Protein AF-A0A317EG39-F1 (afdb_monomer_lite)

Sequence (193 aa):
MRNHILALLATVLLAGCAAADVPATDDPAVKLQQARQLFSVEGRPAQAERLIQEAMATYRESGDAQGLALAHREYAYFLSTPGTDAIIANPGGAQAPASPERLKRALGEMREASTLFAQLNIFDRLSNTAMGEARIEHDLDDTAAACASLTRSLAASDKQTALHPDRKPNLPPGMNSFADLIGHFRKEYGCPP

Foldseek 3Di:
DVVVVVVVVVVVVPVPPPPVPQDDDPALVVLQVSLCCCVVPVLNNVSSLVSLVSSLVVCVVVVVLLSNLVSLLSQLVSLQFFCNVVCVVPNPGDGDGRDLVSLVSSLVSLVSSLVSCVVVLVLVSNLVSLCSNLVSCLVNVNLVSSLVSLVRSVVSVVSVCVVPVPDADDDDPPAPHVVSVSVVVCVVSVHDD

Secondary structure (DSSP, 8-state):
-HHHHHHHHHHHHGGGTTSTTS---S-HHHHHHHHHHHHHTS--HHHHHHHHHHHHHHHHHHT-HHHHHHHHHHHHHHHHSTTHHHHHHSTT---PPPPHHHHHHHHHHHHHHHHHHHHTT-HHHHHHHHHHHHHHHHHTT-HHHHHHHHHHHHHHHHHHHHH-TT------TT-SSHHHHHHHHHHHTT---

Organism: NCBI:txid2211142

Radius of gyration: 20.57 Å; chains: 1; bounding box: 40×48×72 Å

pLDDT: mean 88.86, std 14.26, range [49.12, 98.81]

Structure (mmCIF, N/CA/C/O backbone):
data_AF-A0A317EG39-F1
#
_entry.id   AF-A0A317EG39-F1
#
loop_
_atom_site.group_PDB
_atom_site.id
_atom_site.type_symbol
_atom_site.label_atom_id
_atom_site.label_alt_id
_atom_site.label_comp_id
_atom_site.label_asym_id
_atom_site.label_entity_id
_atom_site.label_seq_id
_atom_site.pdbx_PDB_ins_code
_atom_site.Cartn_x
_atom_site.Cartn_y
_atom_site.Cartn_z
_atom_site.occupancy
_atom_site.B_iso_or_equiv
_atom_site.auth_seq_id
_atom_site.auth_comp_id
_atom_site.auth_asym_id
_atom_site.auth_atom_id
_atom_site.pdbx_PDB_model_num
ATOM 1 N N . MET A 1 1 ? -15.375 -31.040 -48.004 1.00 53.41 1 MET A N 1
ATOM 2 C CA . MET A 1 1 ? -15.851 -29.759 -47.421 1.00 53.41 1 MET A CA 1
ATOM 3 C C . MET A 1 1 ? -16.434 -29.909 -46.012 1.00 53.41 1 MET A C 1
ATOM 5 O O . MET A 1 1 ? -16.021 -29.155 -45.147 1.00 53.41 1 MET A O 1
ATOM 9 N N . ARG A 1 2 ? -17.298 -30.901 -45.727 1.00 54.09 2 ARG A N 1
ATOM 10 C CA . ARG A 1 2 ? -17.890 -31.117 -44.383 1.00 54.09 2 ARG A CA 1
ATOM 11 C C . ARG A 1 2 ? -16.872 -31.470 -43.273 1.00 54.09 2 ARG A C 1
ATOM 13 O O . ARG A 1 2 ? -17.049 -31.040 -42.143 1.00 54.09 2 ARG A O 1
ATOM 20 N N . ASN A 1 3 ? -15.764 -32.144 -43.610 1.00 49.12 3 ASN A N 1
ATOM 21 C CA . ASN A 1 3 ? -14.686 -32.467 -42.655 1.00 49.12 3 ASN A CA 1
ATOM 22 C C . ASN A 1 3 ? -13.760 -31.289 -42.303 1.00 49.12 3 ASN A C 1
ATOM 24 O O . ASN A 1 3 ? -13.153 -31.304 -41.239 1.00 49.12 3 ASN A O 1
ATOM 28 N N . HIS A 1 4 ? -13.650 -30.265 -43.157 1.00 51.88 4 HIS A N 1
ATOM 29 C CA . HIS A 1 4 ? -12.788 -29.109 -42.869 1.00 51.88 4 HIS A CA 1
ATOM 30 C C . HIS A 1 4 ? -13.465 -28.106 -41.926 1.00 51.88 4 HIS A C 1
ATOM 32 O O . HIS A 1 4 ? -12.778 -27.413 -41.187 1.00 51.88 4 HIS A O 1
ATOM 38 N N . ILE A 1 5 ? -14.804 -28.082 -41.892 1.00 57.16 5 ILE A N 1
ATOM 39 C CA . ILE A 1 5 ? -15.582 -27.234 -40.976 1.00 57.16 5 ILE A CA 1
ATOM 40 C C . ILE A 1 5 ? -15.494 -27.762 -39.533 1.00 57.16 5 ILE A C 1
ATOM 42 O O . ILE A 1 5 ? -15.340 -26.967 -38.612 1.00 57.16 5 ILE A O 1
ATOM 46 N N . LEU A 1 6 ? -15.497 -29.088 -39.323 1.00 53.59 6 LEU A N 1
ATOM 47 C CA . LEU A 1 6 ? -15.303 -29.673 -37.984 1.00 53.59 6 LEU A CA 1
ATOM 48 C C . LEU A 1 6 ? -13.888 -29.437 -37.431 1.00 53.59 6 LEU A C 1
ATOM 50 O O . LEU A 1 6 ? -13.733 -29.189 -36.239 1.00 53.59 6 LEU A O 1
ATOM 54 N N . ALA A 1 7 ? -12.865 -29.481 -38.289 1.00 56.97 7 ALA A N 1
ATOM 55 C CA . ALA A 1 7 ? -11.484 -29.229 -37.880 1.00 56.97 7 ALA A CA 1
ATOM 56 C C . ALA A 1 7 ? -11.240 -27.755 -37.502 1.00 56.97 7 ALA A C 1
ATOM 58 O O . ALA A 1 7 ? -10.458 -27.482 -36.596 1.00 56.97 7 ALA A O 1
ATOM 59 N N . LEU A 1 8 ? -11.945 -26.817 -38.149 1.00 56.66 8 LEU A N 1
ATOM 60 C CA . LEU A 1 8 ? -11.863 -25.385 -37.841 1.00 56.66 8 LEU A CA 1
ATOM 61 C C . LEU A 1 8 ? -12.609 -25.013 -36.545 1.00 56.66 8 LEU A C 1
ATOM 63 O O . LEU A 1 8 ? -12.224 -24.071 -35.862 1.00 56.66 8 LEU A O 1
ATOM 67 N N . LEU A 1 9 ? -13.668 -25.750 -36.190 1.00 55.19 9 LEU A N 1
ATOM 68 C CA . LEU A 1 9 ? -14.431 -25.515 -34.958 1.00 55.19 9 LEU A CA 1
ATOM 69 C C . LEU A 1 9 ? -13.680 -26.011 -33.708 1.00 55.19 9 LEU A C 1
ATOM 71 O O . LEU A 1 9 ? -13.781 -25.410 -32.641 1.00 55.19 9 LEU A O 1
ATOM 75 N N . ALA A 1 10 ? -12.891 -27.082 -33.848 1.00 56.19 10 ALA A N 1
ATOM 76 C CA . ALA A 1 10 ? -12.092 -27.647 -32.762 1.00 56.19 10 ALA A CA 1
ATOM 77 C C . ALA A 1 10 ? -10.897 -26.757 -32.373 1.00 56.19 10 ALA A C 1
ATOM 79 O O . ALA A 1 10 ? -10.548 -26.686 -31.198 1.00 56.19 10 ALA A O 1
ATOM 80 N N . THR A 1 11 ? -10.296 -26.033 -33.322 1.00 56.69 11 THR A N 1
ATOM 81 C CA . THR A 1 11 ? -9.164 -25.130 -33.045 1.00 56.69 11 THR A CA 1
ATOM 82 C C . THR A 1 11 ? -9.580 -23.825 -32.363 1.00 56.69 11 THR A C 1
ATOM 84 O O . THR A 1 11 ? -8.796 -23.280 -31.591 1.00 56.69 11 THR A O 1
ATOM 87 N N . VAL A 1 12 ? -10.817 -23.353 -32.561 1.00 58.19 12 VAL A N 1
ATOM 88 C CA . VAL A 1 12 ? -11.348 -22.153 -31.878 1.00 58.19 12 VAL A CA 1
ATOM 89 C C . VAL A 1 12 ? -11.626 -22.411 -30.387 1.00 58.19 12 VAL A C 1
ATOM 91 O O . VAL A 1 12 ? -11.485 -21.502 -29.574 1.00 58.19 12 VAL A O 1
ATOM 94 N N . LEU A 1 13 ? -11.938 -23.652 -29.996 1.00 55.59 13 LEU A N 1
ATOM 95 C CA . LEU A 1 13 ? -12.193 -24.027 -28.595 1.00 55.59 13 LEU A CA 1
ATOM 96 C C . LEU A 1 13 ? -10.918 -24.146 -27.737 1.00 55.59 13 LEU A C 1
ATOM 98 O O . LEU A 1 13 ? -10.996 -24.065 -26.515 1.00 55.59 13 LEU A O 1
ATOM 102 N N . LEU A 1 14 ? -9.743 -24.305 -28.353 1.00 53.88 14 LEU A N 1
ATOM 103 C CA . LEU A 1 14 ? -8.464 -24.503 -27.651 1.00 53.88 14 LEU A CA 1
ATOM 104 C C . LEU A 1 14 ? -7.715 -23.195 -27.332 1.00 53.88 14 LEU A C 1
ATOM 106 O O . LEU A 1 14 ? -6.717 -23.223 -26.617 1.00 53.88 14 LEU A O 1
ATOM 110 N N . ALA A 1 15 ? -8.194 -22.042 -27.813 1.00 51.19 15 ALA A N 1
ATOM 111 C CA . ALA A 1 15 ? -7.567 -20.738 -27.566 1.00 51.19 15 ALA A CA 1
ATOM 112 C C . ALA A 1 15 ? -7.979 -20.079 -26.225 1.00 51.19 15 ALA A C 1
ATOM 114 O O . ALA A 1 15 ? -7.542 -18.970 -25.927 1.00 51.19 15 ALA A O 1
ATOM 115 N N . GLY A 1 16 ? -8.807 -20.741 -25.404 1.00 50.47 16 GLY A N 1
ATOM 116 C CA . GLY A 1 16 ? -9.358 -20.186 -24.155 1.00 50.47 16 GLY A CA 1
ATOM 117 C C . GLY A 1 16 ? -8.611 -20.526 -22.853 1.00 50.47 16 GLY A C 1
ATOM 118 O O . GLY A 1 16 ? -9.015 -20.067 -21.786 1.00 50.47 16 GLY A O 1
ATOM 119 N N . CYS A 1 17 ? -7.534 -21.317 -22.887 1.00 56.44 17 CYS A N 1
ATOM 120 C CA . CYS A 1 17 ? -6.996 -21.969 -21.680 1.00 56.44 17 CYS A CA 1
ATOM 121 C C . CYS A 1 17 ? -6.184 -21.086 -20.713 1.00 56.44 17 CYS A C 1
ATOM 123 O O . CYS A 1 17 ? -5.675 -21.597 -19.724 1.00 56.44 17 CYS A O 1
ATOM 125 N N . ALA A 1 18 ? -6.062 -19.773 -20.921 1.00 56.66 18 ALA A N 1
ATOM 126 C CA . ALA A 1 18 ? -5.362 -18.922 -19.948 1.00 56.66 18 ALA A CA 1
ATOM 127 C C . ALA A 1 18 ? -6.224 -18.578 -18.712 1.00 56.66 18 ALA A C 1
ATOM 129 O O . ALA A 1 18 ? -5.694 -18.158 -17.682 1.00 56.66 18 ALA A O 1
ATOM 130 N N . ALA A 1 19 ? -7.551 -18.733 -18.789 1.00 54.66 19 ALA A N 1
ATOM 131 C CA . ALA A 1 19 ? -8.475 -18.433 -17.689 1.00 54.66 19 ALA A CA 1
ATOM 132 C C . ALA A 1 19 ? -8.987 -19.678 -16.938 1.00 54.66 19 ALA A C 1
ATOM 134 O O . ALA A 1 19 ? -9.700 -19.523 -15.953 1.00 54.66 19 ALA A O 1
ATOM 135 N N . ALA A 1 20 ? -8.624 -20.886 -17.381 1.00 60.03 20 ALA A N 1
ATOM 136 C CA . ALA A 1 20 ? -9.294 -22.131 -16.996 1.00 60.03 20 ALA A CA 1
ATOM 137 C C . ALA A 1 20 ? -9.101 -22.573 -15.528 1.00 60.03 20 ALA A C 1
ATOM 139 O O . ALA A 1 20 ? -9.873 -23.400 -15.060 1.00 60.03 20 ALA A O 1
ATOM 140 N N . ASP A 1 21 ? -8.154 -21.986 -14.788 1.00 71.06 21 ASP A N 1
ATOM 141 C CA . ASP A 1 21 ? -7.758 -22.485 -13.458 1.00 71.06 21 ASP A CA 1
ATOM 142 C C . ASP A 1 21 ? -7.988 -21.510 -12.291 1.00 71.06 21 ASP A C 1
ATOM 144 O O . ASP A 1 21 ? -7.502 -21.747 -11.189 1.00 71.06 21 ASP A O 1
ATOM 148 N N . VAL A 1 22 ? -8.706 -20.397 -12.489 1.00 82.19 22 VAL A N 1
ATOM 149 C CA . VAL A 1 22 ? -9.096 -19.532 -11.357 1.00 82.19 22 VAL A CA 1
ATOM 150 C C . VAL A 1 22 ? -10.510 -19.910 -10.917 1.00 82.19 22 VAL A C 1
ATOM 152 O O . VAL A 1 22 ? -11.435 -19.720 -11.708 1.00 82.19 22 VAL A O 1
ATOM 155 N N . PRO A 1 23 ? -10.717 -20.428 -9.690 1.00 86.69 23 PRO A N 1
ATOM 156 C CA . PRO A 1 23 ? -12.052 -20.776 -9.215 1.00 86.69 23 PRO A CA 1
ATOM 157 C C . PRO A 1 23 ? -12.988 -19.566 -9.276 1.00 86.69 23 PRO A C 1
ATOM 159 O O . PRO A 1 23 ? -12.694 -18.525 -8.688 1.00 86.69 23 PRO A O 1
ATOM 162 N N . ALA A 1 24 ? -14.111 -19.697 -9.983 1.00 88.69 24 ALA A N 1
ATOM 163 C CA . ALA A 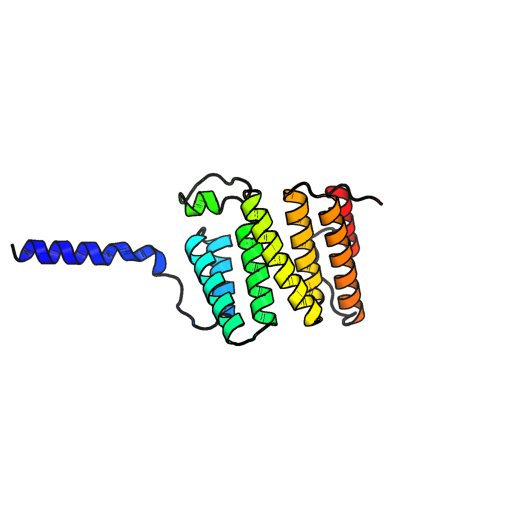1 24 ? -15.096 -18.627 -10.082 1.00 88.69 24 ALA A CA 1
ATOM 164 C C . ALA A 1 24 ? -15.701 -18.315 -8.703 1.00 88.69 24 ALA A C 1
ATOM 166 O O . ALA A 1 24 ? -15.982 -19.220 -7.916 1.00 88.69 24 ALA A O 1
ATOM 167 N N . THR A 1 25 ? -15.899 -17.031 -8.418 1.00 93.44 25 THR A N 1
ATOM 168 C CA . THR A 1 25 ? -16.496 -16.557 -7.169 1.00 93.44 25 THR A CA 1
ATOM 169 C C . THR A 1 25 ? -17.144 -15.193 -7.375 1.00 93.44 25 THR A C 1
ATOM 171 O O . THR A 1 25 ? -16.604 -14.336 -8.081 1.00 93.44 25 THR A O 1
ATOM 174 N N . ASP A 1 26 ? -18.275 -14.971 -6.714 1.00 93.38 26 ASP A N 1
ATOM 175 C CA . ASP A 1 26 ? -18.907 -13.655 -6.650 1.00 93.38 26 ASP A CA 1
ATOM 176 C C . ASP A 1 26 ? -18.388 -12.829 -5.469 1.00 93.38 26 ASP A C 1
ATOM 178 O O . ASP A 1 26 ? -18.432 -11.602 -5.529 1.00 93.38 26 ASP A O 1
ATOM 182 N N . ASP A 1 27 ? -17.809 -13.475 -4.449 1.00 97.44 27 ASP A N 1
ATOM 183 C CA . ASP A 1 27 ? -17.281 -12.807 -3.258 1.00 97.44 27 ASP A CA 1
ATOM 184 C C . ASP A 1 27 ? -16.063 -11.927 -3.614 1.00 97.44 27 ASP A C 1
ATOM 186 O O . ASP A 1 27 ? -15.002 -12.454 -3.984 1.00 97.44 27 ASP A O 1
ATOM 190 N N . PRO A 1 28 ? -16.171 -10.588 -3.489 1.00 98.06 28 PRO A N 1
ATOM 191 C CA . PRO A 1 28 ? -15.086 -9.677 -3.833 1.00 98.06 28 PRO A CA 1
ATOM 192 C C . PRO A 1 28 ? -13.854 -9.840 -2.929 1.00 98.06 28 PRO A C 1
ATOM 194 O O . PRO A 1 28 ? -12.736 -9.598 -3.387 1.00 98.06 28 PRO A O 1
ATOM 197 N N . ALA A 1 29 ? -14.002 -10.315 -1.689 1.00 98.00 29 ALA A N 1
ATOM 198 C CA . ALA A 1 29 ? -12.861 -10.579 -0.814 1.00 98.00 29 ALA A CA 1
ATOM 199 C C . ALA A 1 29 ? -12.038 -11.767 -1.330 1.00 98.00 29 ALA A C 1
ATOM 201 O O . ALA A 1 29 ? -10.804 -11.715 -1.350 1.00 98.00 29 ALA A O 1
ATOM 202 N N . VAL A 1 30 ? -12.718 -12.814 -1.806 1.00 97.75 30 VAL A N 1
ATOM 203 C CA . VAL A 1 30 ? -12.064 -13.976 -2.423 1.00 97.75 30 VAL A CA 1
ATOM 204 C C . VAL A 1 30 ? -11.390 -13.572 -3.735 1.00 97.75 30 VAL A C 1
ATOM 206 O O . VAL A 1 30 ? -10.257 -13.992 -3.972 1.00 97.75 30 VAL A O 1
ATOM 209 N N . LYS A 1 31 ? -12.005 -12.693 -4.544 1.00 98.00 31 LYS A N 1
ATOM 210 C CA . LYS A 1 31 ? -11.361 -12.134 -5.750 1.00 98.00 31 LYS A CA 1
ATOM 211 C C . LYS A 1 31 ? -10.044 -11.424 -5.421 1.00 98.00 31 LYS A C 1
ATOM 213 O O . LYS A 1 31 ? -9.044 -11.676 -6.089 1.00 98.00 31 LYS A O 1
ATOM 218 N N . LEU A 1 32 ? -10.002 -10.597 -4.370 1.00 97.81 32 LEU A N 1
ATOM 219 C CA . LEU A 1 32 ? -8.757 -9.943 -3.936 1.00 97.81 32 LEU A CA 1
ATOM 220 C C . LEU A 1 32 ? -7.693 -10.953 -3.480 1.00 97.81 32 LEU A C 1
ATOM 222 O O . LEU A 1 32 ? -6.517 -10.804 -3.813 1.00 97.81 32 LEU A O 1
ATOM 226 N N . GLN A 1 33 ? -8.083 -12.001 -2.749 1.00 95.75 33 GLN A N 1
ATOM 227 C CA . GLN A 1 33 ? -7.154 -13.063 -2.347 1.00 95.75 33 GLN A CA 1
ATOM 228 C C . GLN A 1 33 ? -6.581 -13.805 -3.563 1.00 95.75 33 GLN A C 1
ATOM 230 O O . GLN A 1 33 ? -5.370 -14.021 -3.641 1.00 95.75 33 GLN A O 1
ATOM 235 N N . GLN A 1 34 ? -7.440 -14.178 -4.513 1.00 95.75 34 GLN A N 1
ATOM 236 C CA . GLN A 1 34 ? -7.036 -14.835 -5.754 1.00 95.75 34 GLN A CA 1
ATOM 237 C C . GLN A 1 34 ? -6.125 -13.936 -6.587 1.00 95.75 34 GLN A C 1
ATOM 239 O O . GLN A 1 34 ? -5.104 -14.404 -7.083 1.00 95.75 34 GLN A O 1
ATOM 244 N N . ALA A 1 35 ? -6.436 -12.643 -6.695 1.00 95.38 35 ALA A N 1
ATOM 245 C CA . ALA A 1 35 ? -5.594 -11.683 -7.396 1.00 95.38 35 ALA A CA 1
ATOM 246 C C . ALA A 1 35 ? -4.179 -11.623 -6.812 1.00 95.38 35 ALA A C 1
ATOM 248 O O . ALA A 1 35 ? -3.203 -11.666 -7.562 1.00 95.38 35 ALA A O 1
ATOM 249 N N . ARG A 1 36 ? -4.054 -11.600 -5.479 1.00 93.12 36 ARG A N 1
ATOM 250 C CA . ARG A 1 36 ? -2.746 -11.628 -4.817 1.00 93.12 36 ARG A CA 1
ATOM 251 C C . ARG A 1 36 ? -1.971 -12.900 -5.142 1.00 93.12 36 ARG A C 1
ATOM 253 O O . ARG A 1 36 ? -0.793 -12.822 -5.466 1.00 93.12 36 ARG A O 1
ATOM 260 N N . GLN A 1 37 ? -2.622 -14.061 -5.094 1.00 92.06 37 GLN A N 1
ATOM 261 C CA . GLN A 1 37 ? -1.994 -15.338 -5.443 1.00 92.06 37 GLN A CA 1
ATOM 262 C C . GLN A 1 37 ? -1.521 -15.352 -6.906 1.00 92.06 37 GLN A C 1
ATOM 264 O O . GLN A 1 37 ? -0.363 -15.667 -7.191 1.00 92.06 37 GLN A O 1
ATOM 269 N N . LEU A 1 38 ? -2.396 -14.941 -7.825 1.00 91.12 38 LEU A N 1
ATOM 270 C CA . LEU A 1 38 ? -2.103 -14.856 -9.253 1.00 91.12 38 LEU A CA 1
ATOM 271 C C . LEU A 1 38 ? -0.897 -13.962 -9.520 1.00 91.12 38 LEU A C 1
ATOM 273 O O . LEU A 1 38 ? -0.006 -14.320 -10.286 1.00 91.12 38 LEU A O 1
ATOM 277 N N . PHE A 1 39 ? -0.856 -12.802 -8.874 1.00 88.81 39 PHE A N 1
ATOM 278 C CA . PHE A 1 39 ? 0.200 -11.835 -9.099 1.00 88.81 39 PHE A CA 1
ATOM 279 C C . PHE A 1 39 ? 1.516 -12.208 -8.408 1.00 88.81 39 PHE A C 1
ATOM 281 O O . PHE A 1 39 ? 2.561 -12.230 -9.054 1.00 88.81 39 PHE A O 1
ATOM 288 N N . SER A 1 40 ? 1.476 -12.505 -7.109 1.00 83.69 40 SER A N 1
ATOM 289 C CA . SER A 1 40 ? 2.675 -12.680 -6.284 1.00 83.69 40 SER A CA 1
ATOM 290 C C . SER A 1 40 ? 3.306 -14.067 -6.387 1.00 83.69 40 SER A C 1
ATOM 292 O O . SER A 1 40 ? 4.468 -14.215 -6.015 1.00 83.69 40 SER A O 1
ATOM 294 N N . VAL A 1 41 ? 2.566 -15.077 -6.855 1.00 86.00 41 VAL A N 1
ATOM 295 C CA . VAL A 1 41 ? 3.042 -16.470 -6.896 1.00 86.00 41 VAL A CA 1
ATOM 296 C C . VAL A 1 41 ? 3.013 -17.041 -8.308 1.00 86.00 41 VAL A C 1
ATOM 298 O O . VAL A 1 41 ? 3.983 -17.659 -8.734 1.00 86.00 41 VAL A O 1
ATOM 301 N N . GLU A 1 42 ? 1.925 -16.833 -9.049 1.00 86.31 42 GLU A N 1
ATOM 302 C CA . GLU A 1 42 ? 1.734 -17.490 -10.352 1.00 86.31 42 GLU A CA 1
ATOM 303 C C . GLU A 1 42 ? 2.245 -16.669 -11.544 1.00 86.31 42 GLU A C 1
ATOM 305 O O . GLU A 1 42 ? 2.257 -17.169 -12.667 1.00 86.31 42 GLU A O 1
ATOM 310 N N . GLY A 1 43 ? 2.659 -15.413 -11.336 1.00 85.00 43 GLY A N 1
ATOM 311 C CA . GLY A 1 43 ? 3.132 -14.545 -12.419 1.00 85.00 43 GLY A CA 1
ATOM 312 C C . GLY A 1 43 ? 2.039 -14.210 -13.439 1.00 85.00 43 GLY A C 1
ATOM 313 O O . GLY A 1 43 ? 2.312 -14.075 -14.631 1.00 85.00 43 GLY A O 1
ATOM 314 N N . ARG A 1 44 ? 0.793 -14.083 -12.971 1.00 87.56 44 ARG A N 1
ATOM 315 C CA . ARG A 1 44 ? -0.440 -13.906 -13.755 1.00 87.56 44 ARG A CA 1
ATOM 316 C C . ARG A 1 44 ? -1.078 -12.518 -13.546 1.00 87.56 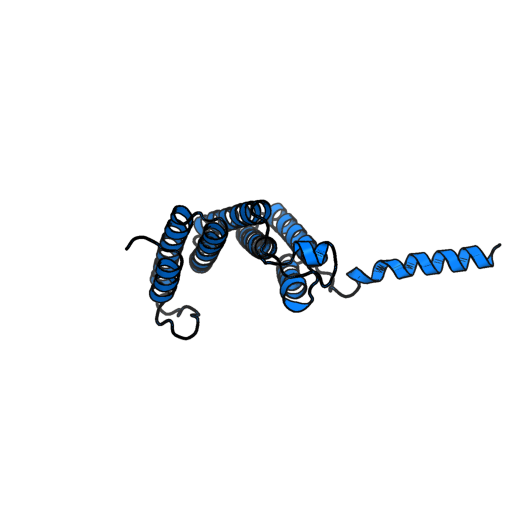44 ARG A C 1
ATOM 318 O O . ARG A 1 44 ? -2.235 -12.410 -13.127 1.00 87.56 44 ARG A O 1
ATOM 325 N N . PRO A 1 45 ? -0.349 -11.420 -13.832 1.00 89.25 45 PRO A N 1
ATOM 326 C CA . PRO A 1 45 ? -0.770 -10.065 -13.479 1.00 89.25 45 PRO A CA 1
ATOM 327 C C . PRO A 1 45 ? -2.042 -9.600 -14.187 1.00 89.25 45 PRO A C 1
ATOM 329 O O . PRO A 1 45 ? -2.840 -8.895 -13.582 1.00 89.25 45 PRO A O 1
ATOM 332 N N . ALA A 1 46 ? -2.266 -10.010 -15.439 1.00 88.62 46 ALA A N 1
ATOM 333 C CA . ALA A 1 46 ? -3.452 -9.597 -16.187 1.00 88.62 46 ALA A CA 1
ATOM 334 C C . ALA A 1 46 ? -4.749 -10.150 -15.568 1.00 88.62 46 ALA A C 1
ATOM 336 O O . ALA A 1 46 ? -5.743 -9.432 -15.465 1.00 88.62 46 ALA A O 1
ATOM 337 N N . GLN A 1 47 ? -4.749 -11.413 -15.113 1.00 90.50 47 GLN A N 1
ATOM 338 C CA . GLN A 1 47 ? -5.906 -11.958 -14.396 1.00 90.50 47 GLN A CA 1
ATOM 339 C C . GLN A 1 47 ? -6.063 -11.315 -13.013 1.00 90.50 47 GLN A C 1
ATOM 341 O O . GLN A 1 47 ? -7.191 -11.049 -12.602 1.00 90.50 47 GLN A O 1
ATOM 346 N N . ALA A 1 48 ? -4.955 -11.040 -12.320 1.00 93.62 48 ALA A N 1
ATOM 347 C CA . ALA A 1 48 ? -4.982 -10.380 -11.020 1.00 93.62 48 ALA A CA 1
ATOM 348 C C . ALA A 1 48 ? -5.599 -8.975 -11.089 1.00 93.62 48 ALA A C 1
ATOM 350 O O . ALA A 1 48 ? -6.508 -8.676 -10.319 1.00 93.62 48 ALA A O 1
ATOM 351 N N . GLU A 1 49 ? -5.164 -8.139 -12.036 1.00 94.88 49 GLU A N 1
ATOM 352 C CA . GLU A 1 49 ? -5.705 -6.786 -12.215 1.00 94.88 49 GLU A CA 1
ATOM 353 C C . GLU A 1 49 ? -7.211 -6.808 -12.461 1.00 94.88 49 GLU A C 1
ATOM 355 O O . GLU A 1 49 ? -7.953 -6.063 -11.822 1.00 94.88 49 GLU A O 1
ATOM 360 N N . ARG A 1 50 ? -7.671 -7.710 -13.335 1.00 95.31 50 ARG A N 1
ATOM 361 C CA . ARG A 1 50 ? -9.097 -7.863 -13.623 1.00 95.31 50 ARG A CA 1
ATOM 362 C C . ARG A 1 50 ? -9.896 -8.192 -12.357 1.00 95.31 50 ARG A C 1
ATOM 364 O O . ARG A 1 50 ? -10.895 -7.534 -12.091 1.00 95.31 50 ARG A O 1
ATOM 371 N N . LEU A 1 51 ? -9.446 -9.161 -11.557 1.00 97.56 51 LEU A N 1
ATOM 372 C CA . LEU A 1 51 ? -10.129 -9.538 -10.311 1.00 97.56 51 LEU A CA 1
ATOM 373 C C . LEU A 1 51 ? -10.143 -8.402 -9.281 1.00 97.56 51 LEU A C 1
ATOM 375 O O . LEU A 1 51 ? -11.142 -8.229 -8.582 1.00 97.56 51 LEU A O 1
ATOM 379 N N . ILE A 1 52 ? -9.068 -7.610 -9.200 1.00 98.19 52 ILE A N 1
ATOM 380 C CA . ILE A 1 52 ? -9.022 -6.421 -8.339 1.00 98.19 52 ILE A CA 1
ATOM 381 C C . ILE A 1 52 ? -10.078 -5.409 -8.791 1.00 98.19 52 ILE A C 1
ATOM 383 O O . ILE A 1 52 ? -10.866 -4.945 -7.969 1.00 98.19 52 ILE A O 1
ATOM 387 N N . GLN A 1 53 ? -10.149 -5.108 -10.089 1.00 98.12 53 GLN A N 1
ATOM 388 C CA . GLN A 1 53 ? -11.121 -4.158 -10.636 1.00 98.12 53 GLN A CA 1
ATOM 389 C C . GLN A 1 53 ? -12.573 -4.631 -10.453 1.00 98.12 53 GLN A C 1
ATOM 391 O O . GLN A 1 53 ? -13.431 -3.835 -10.067 1.00 98.12 53 GLN A O 1
ATOM 396 N N . GLU A 1 54 ? -12.849 -5.922 -10.655 1.00 98.00 54 GLU A N 1
ATOM 397 C CA . GLU A 1 54 ? -14.162 -6.527 -10.387 1.00 98.00 54 GLU A CA 1
ATOM 398 C C . GLU A 1 54 ? -14.548 -6.422 -8.902 1.00 98.00 54 GLU A C 1
ATOM 400 O O . GLU A 1 54 ? -15.686 -6.071 -8.574 1.00 98.00 54 GLU A O 1
ATOM 405 N N . ALA A 1 55 ? -13.606 -6.678 -7.988 1.00 98.62 55 ALA A N 1
ATOM 406 C CA . ALA A 1 55 ? -13.834 -6.521 -6.553 1.00 98.62 55 ALA A CA 1
ATOM 407 C C . ALA A 1 55 ? -14.110 -5.056 -6.179 1.00 98.62 55 ALA A C 1
ATOM 409 O O . ALA A 1 55 ? -15.060 -4.781 -5.448 1.00 98.62 55 ALA A O 1
ATOM 410 N N . MET A 1 56 ? -13.338 -4.105 -6.721 1.00 98.69 56 MET A N 1
ATOM 411 C CA . MET A 1 56 ? -13.563 -2.666 -6.518 1.00 98.69 56 MET A CA 1
ATOM 412 C C . MET A 1 56 ? -14.950 -2.229 -6.997 1.00 98.69 56 MET A C 1
ATOM 414 O O . MET A 1 56 ? -15.616 -1.460 -6.306 1.00 98.69 56 MET A O 1
ATOM 418 N N . ALA A 1 57 ? -15.387 -2.696 -8.172 1.00 98.50 57 ALA A N 1
ATOM 419 C CA . ALA A 1 57 ? -16.722 -2.407 -8.690 1.00 98.50 57 ALA A CA 1
ATOM 420 C C . ALA A 1 57 ? -17.805 -2.945 -7.745 1.00 98.50 57 ALA A C 1
ATOM 422 O O . ALA A 1 57 ? -18.673 -2.185 -7.326 1.00 98.50 57 ALA A O 1
ATOM 423 N N . THR A 1 58 ? -17.670 -4.202 -7.315 1.00 98.56 58 THR A N 1
ATOM 424 C CA . THR A 1 58 ? -18.615 -4.850 -6.393 1.00 98.56 58 THR A CA 1
ATOM 425 C C . THR A 1 58 ? -18.719 -4.095 -5.063 1.00 98.56 58 THR A C 1
ATOM 427 O O . THR A 1 58 ? -19.819 -3.768 -4.628 1.00 98.56 58 THR A O 1
ATOM 430 N N . TYR A 1 59 ? -17.587 -3.754 -4.433 1.00 98.69 59 TYR A N 1
ATOM 431 C CA . TYR A 1 59 ? -17.585 -3.008 -3.168 1.00 98.69 59 TYR A CA 1
ATOM 432 C C . TYR A 1 59 ? -18.148 -1.592 -3.305 1.00 98.69 59 TYR A C 1
ATOM 434 O O . TYR A 1 59 ? -18.804 -1.091 -2.390 1.00 98.69 59 TYR A O 1
ATOM 442 N N . ARG A 1 60 ? -17.917 -0.938 -4.451 1.00 98.50 60 ARG A N 1
ATOM 443 C CA . ARG A 1 60 ? -18.495 0.377 -4.742 1.00 98.50 60 ARG A CA 1
ATOM 444 C C . ARG A 1 60 ? -20.012 0.297 -4.892 1.00 98.50 60 ARG A C 1
ATOM 446 O O . ARG A 1 60 ? -20.711 1.126 -4.319 1.00 98.50 60 ARG A O 1
ATOM 453 N N . GLU A 1 61 ? -20.512 -0.687 -5.632 1.00 98.31 61 GLU A N 1
ATOM 454 C CA . GLU A 1 61 ? -21.948 -0.908 -5.839 1.00 98.31 61 GLU A CA 1
ATOM 455 C C . GLU A 1 61 ? -22.668 -1.279 -4.540 1.00 98.31 61 GLU A C 1
ATOM 457 O O . GLU A 1 61 ? -23.777 -0.807 -4.293 1.00 98.31 61 GLU A O 1
ATOM 462 N N . SER A 1 62 ? -22.027 -2.070 -3.676 1.00 98.19 62 SER A N 1
ATOM 463 C CA . SER A 1 62 ? -22.596 -2.464 -2.385 1.00 98.19 62 SER A CA 1
ATOM 464 C C . SER A 1 62 ? -22.477 -1.391 -1.297 1.00 98.19 62 SER A C 1
ATOM 466 O O . SER A 1 62 ? -23.040 -1.562 -0.217 1.00 98.19 62 SER A O 1
ATOM 468 N N . GLY A 1 63 ? -21.719 -0.315 -1.537 1.00 98.12 63 GLY A N 1
ATOM 469 C CA . GLY A 1 63 ? -21.418 0.708 -0.531 1.00 98.12 63 GLY A CA 1
ATOM 470 C C . GLY A 1 63 ? -20.510 0.223 0.608 1.00 98.12 63 GLY A C 1
ATOM 471 O O . GLY A 1 63 ? -20.486 0.838 1.674 1.00 98.12 63 GLY A O 1
ATOM 472 N N . ASP A 1 64 ? -19.763 -0.867 0.412 1.00 98.50 64 ASP A N 1
ATOM 473 C CA . ASP A 1 64 ? -18.818 -1.374 1.412 1.00 98.50 64 ASP A CA 1
ATOM 474 C C . ASP A 1 64 ? -17.512 -0.571 1.355 1.00 98.50 64 ASP A C 1
ATOM 476 O O . ASP A 1 64 ? -16.567 -0.895 0.633 1.00 98.50 64 ASP A O 1
ATOM 480 N N . ALA A 1 65 ? -17.462 0.500 2.146 1.00 98.56 65 ALA A N 1
ATOM 481 C CA . ALA A 1 65 ? -16.308 1.388 2.228 1.00 98.56 65 ALA A CA 1
ATOM 482 C C . ALA A 1 65 ? -15.032 0.676 2.711 1.00 98.56 65 ALA A C 1
ATOM 484 O O . ALA A 1 65 ? -13.935 1.006 2.260 1.00 98.56 65 ALA A O 1
ATOM 485 N N . GLN A 1 66 ? -15.151 -0.307 3.611 1.00 98.50 66 GLN A N 1
ATOM 486 C CA . GLN A 1 66 ? -13.987 -1.026 4.128 1.00 98.50 66 GLN A CA 1
ATOM 487 C C . GLN A 1 66 ? -13.415 -1.972 3.068 1.00 98.50 66 GLN A C 1
ATOM 489 O O . GLN A 1 66 ? -12.196 -2.026 2.878 1.00 98.50 66 GLN A O 1
ATOM 494 N N . GLY A 1 67 ? -14.285 -2.712 2.380 1.00 98.56 67 GLY A N 1
ATOM 495 C CA . GLY A 1 67 ? -13.917 -3.558 1.251 1.00 98.56 67 GLY A CA 1
ATOM 496 C C . GLY A 1 67 ? -13.307 -2.747 0.110 1.00 98.56 67 GLY A C 1
ATOM 497 O O . GLY A 1 67 ? -12.249 -3.104 -0.414 1.00 98.56 67 GLY A O 1
ATOM 498 N N . LEU A 1 68 ? -13.894 -1.592 -0.204 1.00 98.81 68 LEU A N 1
ATOM 499 C CA . LEU A 1 68 ? -13.377 -0.694 -1.232 1.00 98.81 68 LEU A CA 1
ATOM 500 C C . LEU A 1 68 ? -11.982 -0.159 -0.871 1.00 98.81 68 LEU A C 1
ATOM 502 O O . LEU A 1 68 ? -11.084 -0.198 -1.710 1.00 98.81 68 LEU A O 1
ATOM 506 N N . ALA A 1 69 ? -11.756 0.247 0.384 1.00 98.69 69 ALA A N 1
ATOM 507 C CA . ALA A 1 69 ? -10.437 0.672 0.865 1.00 98.69 69 ALA A CA 1
ATOM 508 C C . ALA A 1 69 ? -9.379 -0.429 0.708 1.00 98.69 69 ALA A C 1
ATOM 510 O O . ALA A 1 69 ? -8.233 -0.175 0.331 1.00 98.69 69 ALA A O 1
ATOM 511 N N . LEU A 1 70 ? -9.766 -1.677 0.974 1.00 98.25 70 LEU A N 1
ATOM 512 C CA . LEU A 1 70 ? -8.888 -2.824 0.785 1.00 98.25 70 LEU A CA 1
ATOM 513 C C . LEU A 1 70 ? -8.536 -3.066 -0.672 1.00 98.25 70 LEU A C 1
ATOM 515 O O . LEU A 1 70 ? -7.376 -3.344 -0.971 1.00 98.25 70 LEU A O 1
ATOM 519 N N . ALA A 1 71 ? -9.522 -2.952 -1.554 1.00 98.62 71 ALA A N 1
ATOM 520 C CA . ALA A 1 71 ? -9.334 -3.147 -2.978 1.00 98.62 71 ALA A CA 1
ATOM 521 C C . ALA A 1 71 ? -8.436 -2.053 -3.583 1.00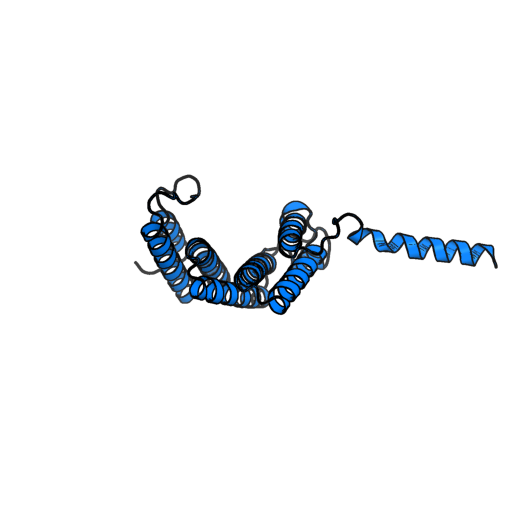 98.62 71 ALA A C 1
ATOM 523 O O . ALA A 1 71 ? -7.501 -2.380 -4.310 1.00 98.62 71 ALA A O 1
ATOM 524 N N . HIS A 1 72 ? -8.631 -0.788 -3.194 1.00 98.81 72 HIS A N 1
ATOM 525 C CA . HIS A 1 72 ? -7.736 0.324 -3.539 1.00 98.81 72 HIS A CA 1
ATOM 526 C C . HIS A 1 72 ? -6.290 0.050 -3.103 1.00 98.81 72 HIS A C 1
ATOM 528 O O . HIS A 1 72 ? -5.359 0.136 -3.904 1.00 98.81 72 HIS A O 1
ATOM 534 N N . ARG A 1 73 ? -6.087 -0.364 -1.846 1.00 98.12 73 ARG A N 1
ATOM 535 C CA . ARG A 1 73 ? -4.748 -0.692 -1.338 1.00 98.12 73 ARG A CA 1
ATOM 536 C C . ARG A 1 73 ? -4.103 -1.840 -2.119 1.00 98.12 73 ARG A C 1
ATOM 538 O O . ARG A 1 73 ? -2.917 -1.781 -2.434 1.00 98.12 73 ARG A O 1
ATOM 545 N N . GLU A 1 74 ? -4.867 -2.885 -2.431 1.00 96.88 74 GLU A N 1
ATOM 546 C CA . GLU A 1 74 ? -4.367 -4.014 -3.220 1.00 96.88 74 GLU A CA 1
ATOM 547 C C . GLU A 1 74 ? -3.988 -3.586 -4.638 1.00 96.88 74 GLU A C 1
ATOM 549 O O . GLU A 1 74 ? -2.937 -3.984 -5.146 1.00 96.88 74 GLU A O 1
ATOM 554 N N . TYR A 1 75 ? -4.796 -2.720 -5.254 1.00 98.06 75 TYR A N 1
ATOM 555 C CA . TYR A 1 75 ? -4.495 -2.211 -6.582 1.00 98.06 75 TYR A CA 1
ATOM 556 C C . TYR A 1 75 ? -3.237 -1.342 -6.586 1.00 98.06 75 TYR A C 1
ATOM 558 O O . TYR A 1 75 ? -2.393 -1.477 -7.472 1.00 98.06 75 TYR A O 1
ATOM 566 N N . ALA A 1 76 ? -3.049 -0.521 -5.553 1.00 97.75 76 ALA A N 1
ATOM 567 C CA . ALA A 1 76 ? -1.825 0.244 -5.360 1.00 97.75 76 ALA A CA 1
ATOM 568 C C . ALA A 1 76 ? -0.585 -0.665 -5.279 1.00 97.75 76 ALA A C 1
ATOM 570 O O . ALA A 1 76 ? 0.418 -0.416 -5.954 1.00 97.75 76 ALA A O 1
ATOM 571 N N . TYR A 1 77 ? -0.648 -1.760 -4.512 1.00 94.62 77 TYR A N 1
ATOM 572 C CA . T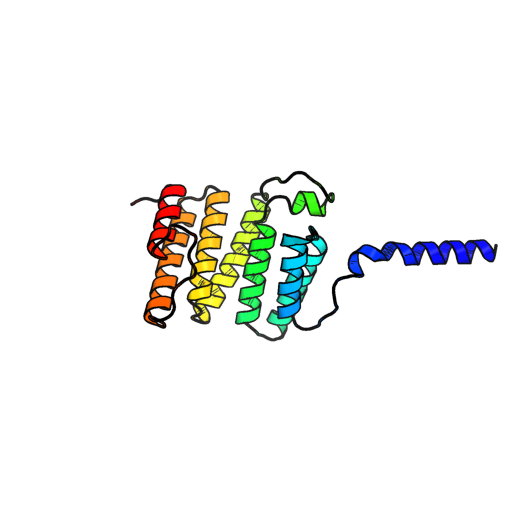YR A 1 77 ? 0.449 -2.730 -4.453 1.00 94.62 77 TYR A CA 1
ATOM 573 C C . TYR A 1 77 ? 0.730 -3.360 -5.815 1.00 94.62 77 TYR A C 1
ATOM 575 O O . TYR A 1 77 ? 1.885 -3.362 -6.250 1.00 94.62 77 TYR A O 1
ATOM 583 N N . PHE A 1 78 ? -0.311 -3.816 -6.514 1.00 94.69 78 PHE A N 1
ATOM 584 C CA . PHE A 1 78 ? -0.191 -4.351 -7.867 1.00 94.69 78 PHE A CA 1
ATOM 585 C C . PHE A 1 78 ? 0.521 -3.363 -8.803 1.00 94.69 78 PHE A C 1
ATOM 587 O O . PHE A 1 78 ? 1.511 -3.726 -9.439 1.00 94.69 78 PHE A O 1
ATOM 594 N N . LEU A 1 79 ? 0.068 -2.105 -8.835 1.00 94.44 79 LEU A N 1
ATOM 595 C CA . LEU A 1 79 ? 0.611 -1.035 -9.679 1.00 94.44 79 LEU A CA 1
ATOM 596 C C . LEU A 1 79 ? 2.058 -0.660 -9.325 1.00 94.44 79 LEU A C 1
ATOM 598 O O . LEU A 1 79 ? 2.844 -0.329 -10.206 1.00 94.44 79 LEU A O 1
ATOM 602 N N . SER A 1 80 ? 2.429 -0.719 -8.050 1.00 92.88 80 SER A N 1
ATOM 603 C CA . SER A 1 80 ? 3.775 -0.340 -7.600 1.00 92.88 80 SER A CA 1
ATOM 604 C C . SER A 1 80 ? 4.820 -1.450 -7.724 1.00 92.88 80 SER A C 1
ATOM 606 O O . SER A 1 80 ? 6.000 -1.203 -7.490 1.00 92.88 80 SER A O 1
ATOM 608 N N . THR A 1 81 ? 4.411 -2.678 -8.049 1.00 88.75 81 THR A N 1
ATOM 609 C CA . THR A 1 81 ? 5.343 -3.806 -8.072 1.00 88.75 81 THR A CA 1
ATOM 610 C C . THR A 1 81 ? 6.170 -3.805 -9.369 1.00 88.75 81 THR A C 1
ATOM 612 O O . THR A 1 81 ? 5.595 -3.686 -10.459 1.00 88.75 81 THR A O 1
ATOM 615 N N . PRO A 1 82 ? 7.509 -3.946 -9.284 1.00 82.94 82 PRO A N 1
ATOM 616 C CA . PRO A 1 82 ? 8.384 -4.051 -10.449 1.00 82.94 82 PRO A CA 1
ATOM 617 C C . PRO A 1 82 ? 8.029 -5.220 -11.374 1.00 82.94 82 PRO A C 1
ATOM 619 O O . PRO A 1 82 ? 7.565 -6.273 -10.942 1.00 82.94 82 PRO A O 1
ATOM 622 N N . GLY A 1 83 ? 8.289 -5.053 -12.667 1.00 74.62 83 GLY A N 1
ATOM 623 C CA . GLY A 1 83 ? 8.189 -6.109 -13.669 1.00 74.62 83 GLY A CA 1
ATOM 624 C C . GLY A 1 83 ? 6.772 -6.424 -14.137 1.00 74.62 83 GLY A C 1
ATOM 625 O O . GLY A 1 83 ? 6.631 -7.134 -15.126 1.00 74.62 83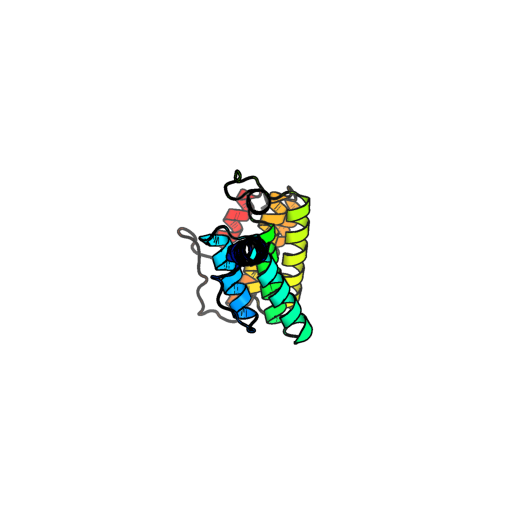 GLY A O 1
ATOM 626 N N . THR A 1 84 ? 5.720 -5.883 -13.513 1.00 76.44 84 THR A N 1
ATOM 627 C CA . THR A 1 84 ? 4.343 -6.189 -13.926 1.00 76.44 84 THR A CA 1
ATOM 628 C C . THR A 1 84 ? 4.075 -5.829 -15.387 1.00 76.44 84 THR A C 1
ATOM 630 O O . THR A 1 84 ? 3.503 -6.647 -16.097 1.00 76.44 84 THR A O 1
ATOM 633 N N . ASP A 1 85 ? 4.527 -4.665 -15.864 1.00 70.25 85 ASP A N 1
ATOM 634 C CA . ASP A 1 85 ? 4.317 -4.245 -17.260 1.00 70.25 85 ASP A CA 1
ATOM 635 C C . ASP A 1 85 ? 5.045 -5.174 -18.238 1.00 70.25 85 ASP A C 1
ATOM 637 O O . ASP A 1 85 ? 4.492 -5.580 -19.260 1.00 70.25 85 ASP A O 1
ATOM 641 N N . ALA A 1 86 ? 6.272 -5.571 -17.886 1.00 66.31 86 ALA A N 1
ATOM 642 C CA . ALA A 1 86 ? 7.064 -6.503 -18.674 1.00 66.31 86 ALA A CA 1
ATOM 643 C C . ALA A 1 86 ? 6.409 -7.889 -18.725 1.00 66.31 86 ALA A C 1
ATOM 645 O O . ALA A 1 86 ? 6.361 -8.476 -19.798 1.00 66.31 86 ALA A O 1
ATOM 646 N N . ILE A 1 87 ? 5.858 -8.378 -17.609 1.00 68.56 87 ILE A N 1
ATOM 647 C CA . ILE A 1 87 ? 5.167 -9.674 -17.526 1.00 68.56 87 ILE A CA 1
ATOM 648 C C . ILE A 1 87 ? 3.825 -9.638 -18.270 1.00 68.56 87 ILE A C 1
ATOM 650 O O . ILE A 1 87 ? 3.486 -10.610 -18.942 1.00 68.56 87 ILE A O 1
ATOM 654 N N . ILE A 1 88 ? 3.070 -8.534 -18.182 1.00 69.12 88 ILE A N 1
ATOM 655 C CA . ILE A 1 88 ? 1.825 -8.348 -18.945 1.00 69.12 88 ILE A CA 1
ATOM 656 C C . ILE A 1 88 ? 2.122 -8.360 -20.446 1.00 69.12 88 ILE A C 1
ATOM 658 O O . ILE A 1 88 ? 1.419 -9.030 -21.199 1.00 69.12 88 ILE A O 1
ATOM 662 N N . ALA A 1 89 ? 3.152 -7.630 -20.880 1.00 71.56 89 ALA A N 1
ATOM 663 C CA . ALA A 1 89 ? 3.518 -7.553 -22.288 1.00 71.56 89 ALA A CA 1
ATOM 664 C C . ALA A 1 89 ? 4.124 -8.867 -22.804 1.00 71.56 89 ALA A C 1
ATOM 666 O O . ALA A 1 89 ? 3.799 -9.291 -23.909 1.00 71.56 89 ALA A O 1
ATOM 667 N N . ASN A 1 90 ? 4.998 -9.502 -22.018 1.00 68.50 90 ASN A N 1
ATOM 668 C CA . ASN A 1 90 ? 5.702 -10.738 -22.352 1.00 68.50 90 ASN A CA 1
ATOM 669 C C . ASN A 1 90 ? 5.965 -11.579 -21.083 1.00 68.50 90 ASN A C 1
ATOM 671 O O . ASN A 1 90 ? 6.841 -11.233 -20.283 1.00 68.50 90 ASN A O 1
ATOM 675 N N . PRO A 1 91 ? 5.284 -12.726 -20.903 1.00 64.25 91 PRO A N 1
ATOM 676 C CA . PRO A 1 91 ? 5.568 -13.640 -19.797 1.00 64.25 91 PRO A CA 1
ATOM 677 C C . PRO A 1 91 ? 7.053 -14.051 -19.775 1.00 64.25 91 PRO A C 1
ATOM 679 O O . PRO A 1 91 ? 7.552 -14.634 -20.735 1.00 64.25 91 PRO A O 1
ATOM 682 N N . GLY A 1 92 ? 7.770 -13.717 -18.692 1.00 58.81 92 GLY A N 1
ATOM 683 C CA . GLY A 1 92 ? 9.225 -13.921 -18.555 1.00 58.81 92 GLY A CA 1
ATOM 684 C C . GLY A 1 92 ? 10.097 -12.678 -18.798 1.00 58.81 92 GLY A C 1
ATOM 685 O O . GLY A 1 92 ? 11.323 -12.786 -18.784 1.00 58.81 92 GLY A O 1
ATOM 686 N N . GLY A 1 93 ? 9.494 -11.504 -19.015 1.00 62.62 93 GLY A N 1
ATOM 687 C CA . GLY A 1 93 ? 10.210 -10.236 -19.160 1.00 62.62 93 GLY A CA 1
ATOM 688 C C . GLY A 1 93 ? 11.070 -9.861 -17.944 1.00 62.62 93 GLY A C 1
ATOM 689 O O . GLY A 1 93 ? 10.798 -10.260 -16.811 1.00 62.62 93 GLY A O 1
ATOM 690 N N . ALA A 1 94 ? 12.121 -9.072 -18.186 1.00 62.12 94 ALA A N 1
ATOM 691 C CA . ALA A 1 94 ? 13.010 -8.589 -17.134 1.00 62.12 94 ALA A CA 1
ATOM 692 C C . ALA A 1 94 ? 12.247 -7.754 -16.090 1.00 62.12 94 ALA A C 1
ATOM 694 O O . ALA A 1 94 ? 11.367 -6.958 -16.424 1.00 62.12 94 ALA A O 1
ATOM 695 N N . GLN A 1 95 ? 12.619 -7.913 -14.819 1.00 68.56 95 GLN A N 1
ATOM 696 C CA . GLN A 1 95 ? 12.074 -7.118 -13.722 1.00 68.56 95 GLN A CA 1
ATOM 697 C C . GLN A 1 95 ? 12.644 -5.697 -13.810 1.00 68.56 95 GLN A C 1
ATOM 699 O O . GLN A 1 95 ? 13.776 -5.446 -13.406 1.00 68.56 95 GLN A O 1
ATOM 704 N N . ALA A 1 96 ? 11.868 -4.779 -14.382 1.00 73.00 96 ALA A N 1
ATOM 705 C CA . ALA A 1 96 ? 12.150 -3.348 -14.361 1.00 73.00 96 ALA A CA 1
ATOM 706 C C . ALA A 1 96 ? 11.310 -2.664 -13.268 1.00 73.00 96 ALA A C 1
ATOM 708 O O . ALA A 1 96 ? 10.192 -3.119 -13.010 1.00 73.00 96 ALA A O 1
ATOM 709 N N . PRO A 1 97 ? 11.790 -1.579 -12.638 1.00 80.25 97 PRO A N 1
ATOM 710 C CA . PRO A 1 97 ? 10.959 -0.755 -11.763 1.00 80.25 97 PRO A CA 1
ATOM 711 C C . PRO A 1 97 ? 9.653 -0.332 -12.451 1.00 80.25 97 PRO A C 1
ATOM 713 O O . PRO A 1 97 ? 9.600 -0.208 -13.677 1.00 80.25 97 PRO A O 1
ATOM 716 N N . ALA A 1 98 ? 8.593 -0.111 -11.670 1.00 86.69 98 ALA A N 1
ATOM 717 C CA . ALA A 1 98 ? 7.356 0.453 -12.207 1.00 86.69 98 ALA A CA 1
ATOM 718 C C . ALA A 1 98 ? 7.620 1.861 -12.771 1.00 86.69 98 ALA A C 1
ATOM 720 O O . ALA A 1 98 ? 8.413 2.615 -12.206 1.00 86.69 98 ALA A O 1
ATOM 721 N N . SER A 1 99 ? 6.957 2.228 -13.875 1.00 90.56 99 SER A N 1
ATOM 722 C CA . SER A 1 99 ? 7.128 3.572 -14.441 1.00 90.56 99 SER A CA 1
ATOM 723 C C . SER A 1 99 ? 6.629 4.653 -13.467 1.00 90.56 99 SER A C 1
ATOM 725 O O . SER A 1 99 ? 5.702 4.393 -12.688 1.00 90.56 99 SER A O 1
ATOM 727 N N . PRO A 1 100 ? 7.156 5.890 -13.530 1.00 93.69 100 PRO A N 1
ATOM 728 C CA . PRO A 1 100 ? 6.665 6.994 -12.707 1.00 93.69 100 PRO A CA 1
ATOM 729 C C . PRO A 1 100 ? 5.154 7.240 -12.838 1.00 93.69 100 PRO A C 1
ATOM 731 O O . PRO A 1 100 ? 4.484 7.561 -11.860 1.00 93.69 100 PRO A O 1
ATOM 734 N N . GLU A 1 101 ? 4.574 7.067 -14.025 1.00 93.88 101 GLU A N 1
ATOM 735 C CA . GLU A 1 101 ? 3.129 7.197 -14.257 1.00 93.88 101 GLU A CA 1
ATOM 736 C C . GLU A 1 101 ? 2.349 6.118 -13.504 1.00 93.88 101 GLU A C 1
ATOM 738 O O . GLU A 1 101 ? 1.311 6.395 -12.898 1.00 93.88 101 GLU A O 1
ATOM 743 N N . ARG A 1 102 ? 2.862 4.886 -13.509 1.00 93.38 102 ARG A N 1
ATOM 744 C CA . ARG A 1 102 ? 2.259 3.757 -12.804 1.00 93.38 102 ARG A CA 1
ATOM 745 C C . ARG A 1 102 ? 2.378 3.916 -11.288 1.00 93.38 102 ARG A C 1
ATOM 747 O O . ARG A 1 102 ? 1.400 3.673 -10.584 1.00 93.38 102 ARG A O 1
ATOM 754 N N . LEU A 1 103 ? 3.512 4.418 -10.800 1.00 96.31 103 LEU A N 1
ATOM 755 C CA . LEU A 1 103 ? 3.706 4.785 -9.395 1.00 96.31 103 LEU A CA 1
ATOM 756 C C . LEU A 1 103 ? 2.767 5.921 -8.965 1.00 96.31 103 LEU A C 1
ATOM 758 O O . LEU A 1 103 ? 2.138 5.823 -7.916 1.00 96.31 103 LEU A O 1
ATOM 762 N N . LYS A 1 104 ? 2.571 6.956 -9.790 1.00 97.88 104 LYS A N 1
ATOM 763 C CA . LYS A 1 104 ? 1.591 8.025 -9.511 1.00 97.88 104 LYS A CA 1
ATOM 764 C C . LYS A 1 104 ? 0.164 7.489 -9.409 1.00 97.88 104 LYS A C 1
ATOM 766 O O . LYS A 1 104 ? -0.581 7.908 -8.525 1.00 97.88 104 LYS A O 1
ATOM 771 N N . ARG A 1 105 ? -0.215 6.543 -10.276 1.00 97.94 105 ARG A N 1
ATOM 772 C CA . ARG A 1 105 ? -1.507 5.844 -10.171 1.00 97.94 105 ARG A CA 1
ATOM 773 C C . ARG A 1 105 ? -1.595 5.036 -8.879 1.00 97.94 105 ARG A C 1
ATOM 775 O O . ARG A 1 105 ? -2.573 5.179 -8.158 1.00 97.94 105 ARG A O 1
ATOM 782 N N . ALA A 1 106 ? -0.561 4.257 -8.558 1.00 98.12 106 ALA A N 1
ATOM 783 C CA . ALA A 1 106 ? -0.491 3.499 -7.311 1.00 98.12 106 ALA A CA 1
ATOM 784 C C . ALA A 1 106 ? -0.656 4.406 -6.082 1.00 98.12 106 ALA A C 1
ATOM 786 O O . ALA A 1 106 ? -1.402 4.076 -5.166 1.00 98.12 106 ALA A O 1
ATOM 787 N N . LEU A 1 107 ? -0.008 5.573 -6.081 1.00 98.69 107 LEU A N 1
ATOM 788 C CA . LEU A 1 107 ? -0.119 6.554 -5.006 1.00 98.69 107 LEU A CA 1
ATOM 789 C C . LEU A 1 107 ? -1.541 7.113 -4.873 1.00 98.69 107 LEU A C 1
ATOM 791 O O . LEU A 1 107 ? -2.020 7.286 -3.756 1.00 98.69 107 LEU A O 1
ATOM 795 N N . GLY A 1 108 ? -2.227 7.365 -5.992 1.00 98.69 108 GLY A N 1
ATOM 796 C CA . GLY A 1 108 ? -3.640 7.752 -5.995 1.00 98.69 108 GLY A CA 1
ATOM 797 C C . GLY A 1 108 ? -4.522 6.703 -5.317 1.00 98.69 108 GLY A C 1
ATOM 798 O O . GLY A 1 108 ? -5.240 7.021 -4.374 1.00 98.69 108 GLY A O 1
ATOM 799 N N . GLU A 1 109 ? -4.390 5.441 -5.727 1.00 98.81 109 GLU A N 1
ATOM 800 C CA . GLU A 1 109 ? -5.116 4.312 -5.127 1.00 98.81 109 GLU A CA 1
ATOM 801 C C . GLU A 1 109 ? -4.809 4.163 -3.624 1.00 98.81 109 GLU A C 1
ATOM 803 O O . GLU A 1 109 ? -5.707 3.982 -2.802 1.00 98.81 109 GLU A O 1
ATOM 808 N N . MET A 1 110 ? -3.542 4.313 -3.229 1.00 98.56 110 MET A N 1
ATOM 809 C CA . MET A 1 110 ? -3.131 4.229 -1.825 1.00 98.56 110 MET A CA 1
ATOM 810 C C . MET A 1 110 ? -3.750 5.356 -0.978 1.00 98.56 110 MET A C 1
ATOM 812 O O . MET A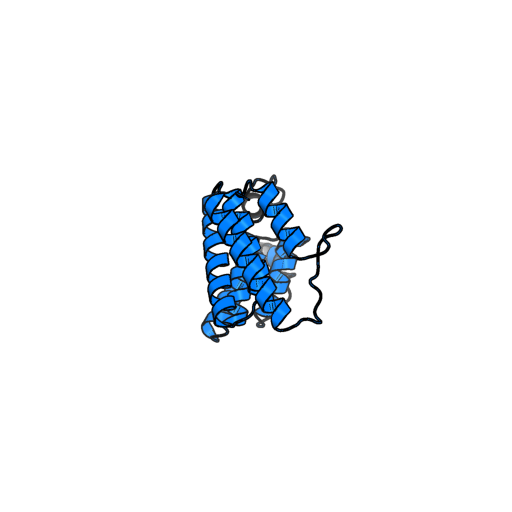 1 110 ? -4.196 5.117 0.144 1.00 98.56 110 MET A O 1
ATOM 816 N N . ARG A 1 111 ? -3.841 6.573 -1.528 1.00 98.69 111 ARG A N 1
ATOM 817 C CA . ARG A 1 111 ? -4.464 7.728 -0.861 1.00 98.69 111 ARG A CA 1
ATOM 818 C C . ARG A 1 111 ? -5.973 7.566 -0.696 1.00 98.69 111 ARG A C 1
ATOM 820 O O . ARG A 1 111 ? -6.498 7.935 0.355 1.00 98.69 111 ARG A O 1
ATOM 827 N N . GLU A 1 112 ? -6.663 6.981 -1.674 1.00 98.75 112 GLU A N 1
ATOM 828 C CA . GLU A 1 112 ? -8.086 6.633 -1.535 1.00 98.75 112 GLU A CA 1
ATOM 829 C C . GLU A 1 112 ? -8.299 5.616 -0.405 1.00 98.75 112 GLU A C 1
ATOM 831 O O . GLU A 1 112 ? -9.138 5.818 0.478 1.00 98.75 112 GLU A O 1
ATOM 836 N N . ALA A 1 113 ? -7.470 4.567 -0.354 1.00 98.81 113 ALA A N 1
ATOM 837 C CA . ALA A 1 113 ? -7.501 3.596 0.737 1.00 98.81 113 ALA A CA 1
ATOM 838 C C . ALA A 1 113 ? -7.269 4.254 2.109 1.00 98.81 113 ALA A C 1
ATOM 840 O O . ALA A 1 113 ? -8.025 4.001 3.050 1.00 98.81 113 ALA A O 1
ATOM 841 N N . SER A 1 114 ? -6.265 5.126 2.230 1.00 98.69 114 SER A N 1
ATOM 842 C CA . SER A 1 114 ? -5.979 5.858 3.470 1.00 98.69 114 SER A CA 1
ATOM 843 C C . SER A 1 114 ? -7.130 6.761 3.898 1.00 98.69 114 SER A C 1
ATOM 845 O O . SER A 1 114 ? -7.481 6.774 5.078 1.00 98.69 114 SER A O 1
ATOM 847 N N . THR A 1 115 ? -7.754 7.481 2.962 1.00 98.69 115 THR A N 1
ATOM 848 C CA . THR A 1 115 ? -8.935 8.310 3.244 1.00 98.69 115 THR A CA 1
ATOM 849 C C . THR A 1 115 ? -10.059 7.475 3.849 1.00 98.69 115 THR A C 1
ATOM 851 O O . THR A 1 115 ? -10.586 7.826 4.907 1.00 98.69 115 THR A O 1
ATOM 854 N N . LEU A 1 116 ? -10.388 6.339 3.234 1.00 98.69 116 LEU A N 1
ATOM 855 C CA . LEU A 1 116 ? -11.452 5.461 3.715 1.00 98.69 116 LEU A CA 1
ATOM 856 C C . LEU A 1 116 ? -11.102 4.824 5.068 1.00 98.69 116 LEU A C 1
ATOM 858 O O . LEU A 1 116 ? -11.918 4.852 5.988 1.00 98.69 116 LEU A O 1
ATOM 862 N N . PHE A 1 117 ? -9.880 4.309 5.248 1.00 98.69 117 PHE A N 1
ATOM 863 C CA . PHE A 1 117 ? -9.461 3.757 6.543 1.00 98.69 117 PHE A CA 1
ATOM 864 C C . PHE A 1 117 ? -9.470 4.809 7.656 1.00 98.69 117 PHE A C 1
ATOM 866 O O . PHE A 1 117 ? -9.851 4.489 8.783 1.00 98.69 117 PHE A O 1
ATOM 873 N N . ALA A 1 118 ? -9.103 6.057 7.355 1.00 98.38 118 ALA A N 1
ATOM 874 C CA . ALA A 1 118 ? -9.183 7.157 8.308 1.00 98.38 118 ALA A CA 1
ATOM 875 C C . ALA A 1 118 ? -10.635 7.485 8.687 1.00 98.38 118 ALA A C 1
ATOM 877 O O . ALA A 1 118 ? -10.930 7.607 9.874 1.00 98.38 118 ALA A O 1
ATOM 878 N N . GLN A 1 119 ? -11.549 7.569 7.714 1.00 98.31 119 GLN A N 1
ATOM 879 C CA . GLN A 1 119 ? -12.981 7.804 7.960 1.00 98.31 119 GLN A CA 1
ATOM 880 C C . GLN A 1 119 ? -13.620 6.692 8.803 1.00 98.31 119 GLN A C 1
ATOM 882 O O . GLN A 1 119 ? -14.475 6.961 9.645 1.00 98.31 119 GLN A O 1
ATOM 887 N N . LEU A 1 120 ? -13.176 5.449 8.606 1.00 98.25 120 LEU A N 1
ATOM 888 C CA . LEU A 1 120 ? -13.656 4.272 9.331 1.00 98.25 120 LEU A CA 1
ATOM 889 C C . LEU A 1 120 ? -12.932 4.038 10.671 1.00 98.25 120 LEU A C 1
ATOM 891 O O . LEU A 1 120 ? -13.279 3.101 11.386 1.00 98.25 120 LEU A O 1
ATOM 895 N N . ASN A 1 121 ? -11.941 4.865 11.027 1.00 97.50 121 ASN A N 1
ATOM 896 C CA . ASN A 1 121 ? -11.088 4.702 12.214 1.00 97.50 121 ASN A CA 1
ATOM 897 C C . ASN A 1 121 ? -10.349 3.346 12.280 1.00 97.50 121 ASN A C 1
ATOM 899 O O . ASN A 1 121 ? -10.107 2.807 13.361 1.00 97.50 121 ASN A O 1
ATOM 903 N N . ILE A 1 122 ? -9.965 2.789 11.129 1.00 97.56 122 ILE A N 1
ATOM 904 C CA . ILE A 1 122 ? -9.243 1.510 11.029 1.00 97.56 122 ILE A CA 1
ATOM 905 C C . ILE A 1 122 ? -7.736 1.791 11.012 1.00 97.56 122 ILE A C 1
ATOM 907 O O . ILE A 1 122 ? -7.077 1.807 9.968 1.00 97.56 122 ILE A O 1
ATOM 911 N N . PHE A 1 123 ? -7.195 2.094 12.191 1.00 97.06 123 PHE A N 1
ATOM 912 C CA . PHE A 1 123 ? -5.854 2.662 12.334 1.00 97.06 123 PHE A CA 1
ATOM 913 C C . PHE A 1 123 ? -4.709 1.685 12.032 1.00 97.06 123 PHE A C 1
ATOM 915 O O . PHE A 1 123 ? -3.671 2.114 11.531 1.00 97.06 123 PHE A O 1
ATOM 922 N N . ASP A 1 124 ? -4.899 0.383 12.257 1.00 94.31 124 ASP A N 1
ATOM 923 C CA . ASP A 1 124 ? -3.935 -0.661 11.881 1.00 94.31 124 ASP A CA 1
ATOM 924 C C . ASP A 1 124 ? -3.744 -0.764 10.360 1.00 94.31 124 ASP A C 1
ATOM 926 O O . ASP A 1 124 ? -2.638 -0.997 9.866 1.00 94.31 124 ASP A O 1
ATOM 930 N N . ARG A 1 125 ? -4.817 -0.582 9.585 1.00 96.50 125 ARG A N 1
ATOM 931 C CA . ARG A 1 125 ? -4.732 -0.559 8.120 1.00 96.50 125 ARG A CA 1
ATOM 932 C C . ARG A 1 125 ? -4.239 0.786 7.621 1.00 96.50 125 ARG A C 1
ATOM 934 O O . ARG A 1 125 ? -3.456 0.801 6.674 1.00 96.50 125 ARG A O 1
ATOM 941 N N . LEU A 1 126 ? -4.641 1.882 8.263 1.00 98.31 126 LEU A N 1
ATOM 942 C CA . LEU A 1 126 ? -4.172 3.222 7.920 1.00 98.31 126 LEU A CA 1
ATOM 943 C C . LEU A 1 126 ? -2.652 3.355 8.075 1.00 98.31 126 LEU A C 1
ATOM 945 O O . LEU A 1 126 ? -2.008 3.864 7.163 1.00 98.31 126 LEU A O 1
ATOM 949 N N . SER A 1 127 ? -2.064 2.860 9.172 1.00 97.38 127 SER A N 1
ATOM 950 C CA . SER A 1 127 ? -0.610 2.939 9.381 1.00 97.38 127 SER A CA 1
ATOM 951 C C . SER A 1 127 ? 0.160 2.225 8.267 1.00 97.38 127 SER A C 1
ATOM 953 O O . SER A 1 127 ? 1.001 2.822 7.598 1.00 97.38 127 SER A O 1
ATOM 955 N N . ASN A 1 128 ? -0.204 0.977 7.973 1.00 95.56 128 ASN A N 1
ATOM 956 C CA . ASN A 1 128 ? 0.419 0.194 6.904 1.00 95.56 128 ASN A CA 1
ATOM 957 C C . ASN A 1 128 ? 0.216 0.812 5.508 1.00 95.56 128 ASN A C 1
ATOM 959 O O . ASN A 1 128 ? 1.121 0.776 4.676 1.00 95.56 128 ASN A O 1
ATOM 963 N N . THR A 1 129 ? -0.955 1.400 5.249 1.00 98.38 129 THR A N 1
ATOM 964 C CA . THR A 1 129 ? -1.262 2.063 3.968 1.00 98.38 129 THR A CA 1
ATOM 965 C C . THR A 1 129 ? -0.411 3.324 3.793 1.00 98.38 129 THR A C 1
ATOM 967 O O . THR A 1 129 ? 0.206 3.501 2.747 1.00 98.38 129 THR A O 1
ATOM 970 N N . ALA A 1 130 ? -0.252 4.128 4.849 1.00 98.44 130 ALA A N 1
ATOM 971 C CA . ALA A 1 130 ? 0.620 5.301 4.844 1.00 98.44 130 ALA A CA 1
ATOM 972 C C . ALA A 1 130 ? 2.114 4.947 4.694 1.00 98.44 130 ALA A C 1
ATOM 974 O O . ALA A 1 130 ? 2.858 5.697 4.065 1.00 98.44 130 ALA A O 1
ATOM 975 N N . MET A 1 131 ? 2.575 3.792 5.197 1.00 97.56 131 MET A N 1
ATOM 976 C CA . MET A 1 131 ? 3.921 3.293 4.851 1.00 97.56 131 MET A CA 1
ATOM 977 C C . MET A 1 131 ? 4.045 2.966 3.362 1.00 97.56 131 MET A C 1
ATOM 979 O O . MET A 1 131 ? 5.082 3.223 2.754 1.00 97.56 131 MET A O 1
ATOM 983 N N . GLY A 1 132 ? 2.989 2.401 2.773 1.00 97.38 132 GLY A N 1
ATOM 984 C CA . GLY A 1 132 ? 2.908 2.154 1.338 1.00 97.38 132 GLY A CA 1
ATOM 985 C C . GLY A 1 132 ? 3.002 3.442 0.518 1.00 97.38 132 GLY A C 1
ATOM 986 O O . GLY A 1 132 ? 3.753 3.469 -0.454 1.00 97.38 132 GLY A O 1
ATOM 987 N N . GLU A 1 133 ? 2.308 4.507 0.939 1.00 98.69 133 GLU A N 1
ATOM 988 C CA . GLU A 1 133 ? 2.447 5.851 0.353 1.00 98.69 133 GLU A CA 1
ATOM 989 C C . GLU A 1 133 ? 3.898 6.327 0.436 1.00 98.69 133 GLU A C 1
ATOM 991 O O . GLU A 1 133 ? 4.467 6.688 -0.588 1.00 98.69 133 GLU A O 1
ATOM 996 N N . ALA A 1 134 ? 4.521 6.229 1.616 1.00 98.50 134 ALA A N 1
ATOM 997 C CA . ALA A 1 134 ? 5.893 6.682 1.817 1.00 98.50 134 ALA A CA 1
ATOM 998 C C . ALA A 1 134 ? 6.900 5.987 0.894 1.00 98.50 134 ALA A C 1
ATOM 1000 O O . ALA A 1 134 ? 7.791 6.636 0.357 1.00 98.50 134 ALA A O 1
ATOM 1001 N N . ARG A 1 135 ? 6.758 4.671 0.694 1.00 97.56 135 ARG A N 1
ATOM 1002 C CA . ARG A 1 135 ? 7.606 3.925 -0.243 1.00 97.56 135 ARG A CA 1
ATOM 1003 C C . ARG A 1 135 ? 7.402 4.400 -1.679 1.00 97.56 135 ARG A C 1
ATOM 1005 O O . ARG A 1 135 ? 8.377 4.650 -2.366 1.00 97.56 135 ARG A O 1
ATOM 1012 N N . ILE A 1 136 ? 6.153 4.541 -2.127 1.00 98.06 136 ILE A N 1
ATOM 1013 C CA . ILE A 1 136 ? 5.866 4.979 -3.502 1.00 98.06 136 ILE A CA 1
ATOM 1014 C C . ILE A 1 136 ? 6.359 6.415 -3.733 1.00 98.06 136 ILE A C 1
ATOM 1016 O O . ILE A 1 136 ? 6.869 6.722 -4.804 1.00 98.06 136 ILE A O 1
ATOM 1020 N N . GLU A 1 137 ? 6.216 7.295 -2.742 1.00 98.50 137 GLU A N 1
ATOM 1021 C CA . GLU A 1 137 ? 6.727 8.670 -2.788 1.00 98.50 137 GLU A CA 1
ATOM 1022 C C . GLU A 1 137 ? 8.260 8.697 -2.829 1.00 98.50 137 GLU A C 1
ATOM 1024 O O . GLU A 1 137 ? 8.828 9.464 -3.600 1.00 98.50 137 GLU A O 1
ATOM 1029 N N . HIS A 1 138 ? 8.928 7.812 -2.082 1.00 97.44 138 HIS A N 1
ATOM 1030 C CA . HIS A 1 138 ? 10.376 7.626 -2.175 1.00 97.44 138 HIS A CA 1
ATOM 1031 C C . HIS A 1 138 ? 10.807 7.112 -3.557 1.00 97.44 138 HIS A C 1
ATOM 1033 O O . HIS A 1 138 ? 11.714 7.685 -4.150 1.00 97.44 138 HIS A O 1
ATOM 1039 N N . ASP A 1 139 ? 10.111 6.111 -4.108 1.00 95.31 139 ASP A N 1
ATOM 1040 C CA . ASP A 1 139 ? 10.349 5.576 -5.461 1.00 95.31 139 ASP A CA 1
ATOM 1041 C C . ASP A 1 139 ? 10.101 6.635 -6.567 1.00 95.31 139 ASP A C 1
ATOM 1043 O O . ASP A 1 139 ? 10.527 6.466 -7.709 1.00 95.31 139 ASP A O 1
ATOM 1047 N N . LEU A 1 140 ? 9.391 7.722 -6.238 1.00 96.81 140 LEU A N 1
ATOM 1048 C CA . LEU A 1 140 ? 9.137 8.892 -7.087 1.00 96.81 140 LEU A CA 1
ATOM 1049 C C . LEU A 1 140 ? 10.091 10.071 -6.807 1.00 96.81 140 LEU A C 1
ATOM 1051 O O . LEU A 1 140 ? 9.853 11.165 -7.324 1.00 96.81 140 LEU A O 1
ATOM 1055 N N . ASP A 1 141 ? 11.130 9.869 -5.995 1.00 97.31 141 ASP A N 1
ATOM 1056 C CA . ASP A 1 141 ? 12.094 10.885 -5.552 1.00 97.31 141 ASP A CA 1
ATOM 1057 C C . ASP A 1 141 ? 11.467 12.072 -4.777 1.00 97.31 141 ASP A C 1
ATOM 1059 O O . ASP A 1 141 ? 12.058 13.151 -4.678 1.00 97.31 141 ASP A O 1
ATOM 1063 N N . ASP A 1 142 ? 10.283 11.895 -4.177 1.00 98.06 142 ASP A N 1
ATOM 1064 C CA . ASP A 1 142 ? 9.632 12.896 -3.318 1.00 98.06 142 ASP A CA 1
ATOM 1065 C C . ASP A 1 142 ? 9.889 12.600 -1.834 1.00 98.06 142 ASP A C 1
ATOM 1067 O O . ASP A 1 142 ? 9.021 12.147 -1.080 1.00 98.06 142 ASP A O 1
ATOM 1071 N N . THR A 1 143 ? 11.121 12.869 -1.394 1.00 98.19 143 THR A N 1
ATOM 1072 C CA . THR A 1 143 ? 11.541 12.677 0.003 1.00 98.19 143 THR A CA 1
ATOM 1073 C C . THR A 1 143 ? 10.638 13.418 0.989 1.00 98.19 143 THR A C 1
ATOM 1075 O O . THR A 1 143 ? 10.318 12.888 2.052 1.00 98.19 143 THR A O 1
ATOM 1078 N N . ALA A 1 144 ? 10.207 14.640 0.666 1.00 98.38 144 ALA A N 1
ATOM 1079 C CA . ALA A 1 144 ? 9.394 15.441 1.577 1.00 98.38 144 ALA A CA 1
ATOM 1080 C C . ALA A 1 144 ? 8.032 14.780 1.834 1.00 98.38 144 ALA A C 1
ATOM 1082 O O . ALA A 1 144 ? 7.629 14.635 2.996 1.00 98.38 144 ALA A O 1
ATOM 1083 N N . ALA A 1 145 ? 7.354 14.333 0.772 1.00 98.50 145 ALA A N 1
ATOM 1084 C CA . ALA A 1 145 ? 6.098 13.603 0.892 1.00 98.50 145 ALA A CA 1
ATOM 1085 C C . ALA A 1 145 ? 6.300 12.261 1.609 1.00 98.50 145 ALA A C 1
ATOM 1087 O O . ALA A 1 145 ? 5.590 11.986 2.581 1.00 98.50 145 ALA A O 1
ATOM 1088 N N . ALA A 1 146 ? 7.340 11.504 1.241 1.00 98.69 146 ALA A N 1
ATOM 1089 C CA . ALA A 1 146 ? 7.646 10.222 1.868 1.00 98.69 146 ALA A CA 1
ATOM 1090 C C . ALA A 1 146 ? 7.806 10.351 3.392 1.00 98.69 146 ALA A C 1
ATOM 1092 O O . ALA A 1 146 ? 7.211 9.596 4.170 1.00 98.69 146 ALA A O 1
ATOM 1093 N N . CYS A 1 147 ? 8.541 11.367 3.848 1.00 98.56 147 CYS A N 1
ATOM 1094 C CA . CYS A 1 147 ? 8.723 11.648 5.270 1.00 98.56 147 CYS A CA 1
ATOM 1095 C C . CYS A 1 147 ? 7.423 12.060 5.969 1.00 98.56 147 CYS A C 1
ATOM 1097 O O . CYS A 1 147 ? 7.194 11.662 7.116 1.00 98.56 147 CYS A O 1
ATOM 1099 N N . ALA A 1 148 ? 6.556 12.828 5.304 1.00 98.44 148 ALA A N 1
ATOM 1100 C CA . ALA A 1 148 ? 5.241 13.179 5.837 1.00 98.44 148 ALA A CA 1
ATOM 1101 C C . ALA A 1 148 ? 4.338 11.940 5.979 1.00 98.44 148 ALA A C 1
ATOM 1103 O O . ALA A 1 148 ? 3.631 11.790 6.980 1.00 98.44 148 ALA A O 1
ATOM 1104 N N . SER A 1 149 ? 4.391 11.019 5.019 1.00 98.75 149 SER A N 1
ATOM 1105 C CA . SER A 1 149 ? 3.662 9.748 5.045 1.00 98.75 149 SER A CA 1
ATOM 1106 C C . SER A 1 149 ? 4.162 8.806 6.143 1.00 98.75 149 SER A C 1
ATOM 1108 O O . SER A 1 149 ? 3.344 8.221 6.856 1.00 98.75 149 SER A O 1
ATOM 1110 N N . LEU A 1 150 ? 5.474 8.742 6.393 1.00 98.62 150 LEU A N 1
ATOM 1111 C CA . LEU A 1 150 ? 6.035 8.022 7.547 1.00 98.62 150 LEU A CA 1
ATOM 1112 C C . LEU A 1 150 ? 5.551 8.602 8.884 1.00 98.62 150 LEU A C 1
ATOM 1114 O O . LEU A 1 150 ? 5.181 7.846 9.784 1.00 98.62 150 LEU A O 1
ATOM 1118 N N . THR A 1 151 ? 5.483 9.930 9.011 1.00 98.44 151 THR A N 1
ATOM 1119 C CA . THR A 1 151 ? 4.915 10.583 10.203 1.00 98.44 151 THR A CA 1
ATOM 1120 C C . THR A 1 151 ? 3.438 10.223 10.391 1.00 98.44 151 THR A C 1
ATOM 1122 O O . THR A 1 151 ? 3.023 9.879 11.500 1.00 98.44 151 THR A O 1
ATOM 1125 N N . ARG A 1 152 ? 2.633 10.249 9.317 1.00 98.31 152 ARG A N 1
ATOM 1126 C CA . ARG A 1 152 ? 1.217 9.835 9.365 1.00 98.31 152 ARG A CA 1
ATOM 1127 C C . ARG A 1 152 ? 1.061 8.367 9.757 1.00 98.31 152 ARG A C 1
ATOM 1129 O O . ARG A 1 152 ? 0.172 8.045 10.545 1.00 98.31 152 ARG A O 1
ATOM 1136 N N . SER A 1 153 ? 1.926 7.500 9.238 1.00 98.31 153 SER A N 1
ATOM 1137 C CA . SER A 1 153 ? 1.942 6.082 9.584 1.00 98.31 153 SER A CA 1
ATOM 1138 C C . SER A 1 153 ? 2.163 5.860 11.082 1.00 98.31 153 SER A C 1
ATOM 1140 O O . SER A 1 153 ? 1.373 5.158 11.722 1.00 98.31 153 SER A O 1
ATOM 1142 N N . LEU A 1 154 ? 3.179 6.513 11.660 1.00 97.75 154 LEU A N 1
ATOM 1143 C CA . LEU A 1 154 ? 3.469 6.426 13.092 1.00 97.75 154 LEU A CA 1
ATOM 1144 C C . LEU A 1 154 ? 2.283 6.910 13.934 1.00 97.75 154 LEU A C 1
ATOM 1146 O O . LEU A 1 154 ? 1.819 6.185 14.807 1.00 97.75 154 LEU A O 1
ATOM 1150 N N . ALA A 1 155 ? 1.714 8.069 13.596 1.00 98.12 155 ALA A N 1
ATOM 1151 C CA . ALA A 1 155 ? 0.564 8.614 14.313 1.00 98.12 155 ALA A CA 1
ATOM 1152 C C . ALA A 1 155 ? -0.667 7.684 14.274 1.00 98.12 155 ALA A C 1
ATOM 1154 O O . ALA A 1 155 ? -1.407 7.585 15.255 1.00 98.12 155 ALA A O 1
ATOM 1155 N N . ALA A 1 156 ? -0.907 6.990 13.157 1.00 97.81 156 ALA A N 1
ATOM 1156 C CA . ALA A 1 156 ? -1.968 5.988 13.070 1.00 97.81 156 ALA A CA 1
ATOM 1157 C C . ALA A 1 156 ? -1.655 4.753 13.933 1.00 97.81 156 ALA A C 1
ATOM 1159 O O . ALA A 1 156 ? -2.529 4.272 14.652 1.00 97.81 156 ALA A O 1
ATOM 1160 N N . SER A 1 157 ? -0.408 4.277 13.934 1.00 96.69 157 SER A N 1
ATOM 1161 C CA . SER A 1 157 ? 0.014 3.172 14.804 1.00 96.69 157 SER A CA 1
ATOM 1162 C C . SER A 1 157 ? -0.120 3.512 16.293 1.00 96.69 157 SER A C 1
ATOM 1164 O O . SER A 1 157 ? -0.556 2.669 17.081 1.00 96.69 157 SER A O 1
ATOM 1166 N N . ASP A 1 158 ? 0.195 4.745 16.688 1.00 96.12 158 ASP A N 1
ATOM 1167 C CA . ASP A 1 158 ? 0.052 5.207 18.073 1.00 96.12 158 ASP A CA 1
ATOM 1168 C C . ASP A 1 158 ? -1.419 5.199 18.505 1.00 96.12 158 ASP A C 1
ATOM 1170 O O . ASP A 1 158 ? -1.754 4.694 19.578 1.00 96.12 158 ASP A O 1
ATOM 1174 N N . LYS A 1 159 ? -2.326 5.664 17.633 1.00 96.69 159 LYS A N 1
ATOM 1175 C CA . LYS A 1 159 ? -3.778 5.575 17.868 1.00 96.69 159 LYS A CA 1
ATOM 1176 C C . LYS A 1 159 ? -4.249 4.129 18.003 1.00 96.69 159 LYS A C 1
ATOM 1178 O O . LYS A 1 159 ? -5.006 3.822 18.920 1.00 96.69 159 LYS A O 1
ATOM 1183 N N . GLN A 1 160 ? -3.789 3.238 17.125 1.00 95.38 160 GLN A N 1
ATOM 1184 C CA . GLN A 1 160 ? -4.115 1.812 17.198 1.00 95.38 160 GLN A CA 1
ATOM 1185 C C . GLN A 1 160 ? -3.654 1.195 18.525 1.00 95.38 160 GLN A C 1
ATOM 1187 O O . GLN A 1 160 ? -4.404 0.447 19.152 1.00 95.38 160 GLN A O 1
ATOM 1192 N N . THR A 1 161 ? -2.440 1.525 18.962 1.00 94.69 161 THR A N 1
ATOM 1193 C CA . THR A 1 161 ? -1.860 1.031 20.219 1.00 94.69 161 THR A CA 1
ATOM 1194 C C . THR A 1 161 ? -2.634 1.556 21.424 1.00 94.69 161 THR A C 1
ATOM 1196 O O . THR A 1 161 ? -2.929 0.794 22.339 1.00 94.69 161 THR A O 1
ATOM 1199 N N . ALA A 1 162 ? -3.040 2.828 21.408 1.00 95.31 162 ALA A N 1
ATOM 1200 C CA . ALA A 1 162 ? -3.858 3.406 22.471 1.00 95.31 162 ALA A CA 1
ATOM 1201 C C . ALA A 1 162 ? -5.235 2.727 22.593 1.00 95.31 162 ALA A C 1
ATOM 1203 O O . ALA A 1 162 ? -5.731 2.542 23.703 1.00 95.31 162 ALA A O 1
ATOM 1204 N N . LEU A 1 163 ? -5.845 2.332 21.469 1.00 94.50 163 LEU A N 1
ATOM 1205 C CA . LEU A 1 163 ? -7.126 1.612 21.455 1.00 94.50 163 LEU A CA 1
ATOM 1206 C C . LEU A 1 163 ? -6.988 0.135 21.845 1.00 94.50 163 LEU A C 1
ATOM 1208 O O . LEU A 1 163 ? -7.922 -0.454 22.391 1.00 94.50 163 LEU A O 1
ATOM 1212 N N . HIS A 1 164 ? -5.842 -0.475 21.547 1.00 92.62 164 HIS A N 1
ATOM 1213 C CA . HIS A 1 164 ? -5.601 -1.903 21.730 1.00 92.62 164 HIS A CA 1
ATOM 1214 C C . HIS A 1 164 ? -4.197 -2.175 22.295 1.00 92.62 164 HIS A C 1
ATOM 1216 O O . HIS A 1 164 ? -3.366 -2.759 21.594 1.00 92.62 164 HIS A O 1
ATOM 1222 N N . PRO A 1 165 ? -3.931 -1.814 23.563 1.00 91.06 165 PRO A N 1
ATOM 1223 C CA . PRO A 1 165 ? -2.589 -1.890 24.150 1.00 91.06 165 PRO A CA 1
ATOM 1224 C C . PRO A 1 165 ? -2.035 -3.320 24.237 1.00 91.06 165 PRO A C 1
ATOM 1226 O O . PRO A 1 165 ? -0.823 -3.515 24.205 1.00 91.06 165 PRO A O 1
ATOM 1229 N N . ASP A 1 166 ? -2.910 -4.329 24.286 1.00 91.31 166 ASP A N 1
ATOM 1230 C CA . ASP A 1 166 ? -2.511 -5.741 24.357 1.00 91.31 166 ASP A CA 1
ATOM 1231 C C . ASP A 1 166 ? -2.128 -6.336 22.991 1.00 91.31 166 ASP A C 1
ATOM 1233 O O . ASP A 1 166 ? -1.551 -7.427 22.915 1.00 91.31 166 ASP A O 1
ATOM 1237 N N . ARG A 1 167 ? -2.454 -5.652 21.884 1.00 85.69 167 ARG A N 1
ATOM 1238 C CA . ARG A 1 167 ? -2.140 -6.138 20.537 1.00 85.69 167 ARG A CA 1
ATOM 1239 C C . ARG A 1 167 ? -0.725 -5.738 20.158 1.00 85.69 167 ARG A C 1
ATOM 1241 O O . ARG A 1 167 ? -0.426 -4.569 19.940 1.00 85.69 167 ARG A O 1
ATOM 1248 N N . LYS A 1 168 ? 0.134 -6.741 19.997 1.00 82.38 168 LYS A N 1
ATOM 1249 C CA . LYS A 1 168 ? 1.494 -6.534 19.502 1.00 82.38 168 LYS A CA 1
ATOM 1250 C C . LYS A 1 168 ? 1.496 -6.420 17.974 1.00 82.38 168 LYS A C 1
ATOM 1252 O O . LYS A 1 168 ? 0.884 -7.267 17.317 1.00 82.38 168 LYS A O 1
ATOM 1257 N N . PRO A 1 169 ? 2.180 -5.418 17.399 1.00 83.62 169 PRO A N 1
ATOM 1258 C CA . PRO A 1 169 ? 2.364 -5.347 15.958 1.00 83.62 169 PRO A CA 1
ATOM 1259 C C . PRO A 1 169 ? 3.214 -6.528 15.478 1.00 83.62 169 PRO A C 1
ATOM 1261 O O . PRO A 1 169 ? 4.121 -6.984 16.176 1.00 83.62 169 PRO A O 1
ATOM 1264 N N . ASN A 1 170 ? 2.934 -7.008 14.268 1.00 85.19 170 ASN A N 1
ATOM 1265 C CA . ASN A 1 170 ? 3.836 -7.922 13.581 1.00 85.19 170 ASN A CA 1
ATOM 1266 C C . ASN A 1 170 ? 4.974 -7.097 12.972 1.00 85.19 170 ASN A C 1
ATOM 1268 O O . ASN A 1 170 ? 4.724 -6.263 12.101 1.00 85.19 170 ASN A O 1
ATOM 1272 N N . LEU A 1 171 ? 6.195 -7.295 13.459 1.00 88.00 171 LEU A N 1
ATOM 1273 C CA . LEU A 1 171 ? 7.361 -6.507 13.072 1.00 88.00 171 LEU A CA 1
ATOM 1274 C C . LEU A 1 171 ? 8.387 -7.384 12.343 1.00 88.00 171 LEU A C 1
ATOM 1276 O O . LEU A 1 171 ? 8.529 -8.562 12.683 1.00 88.00 171 LEU A O 1
ATOM 1280 N N . PRO A 1 172 ? 9.134 -6.826 11.372 1.00 87.94 172 PRO A N 1
ATOM 1281 C CA . PRO A 1 172 ? 10.272 -7.518 10.782 1.00 87.94 172 PRO A CA 1
ATOM 1282 C C . PRO A 1 172 ? 11.321 -7.909 11.838 1.00 87.94 172 PRO A C 1
ATOM 1284 O O . PRO A 1 172 ? 11.457 -7.216 12.854 1.00 87.94 172 PRO A O 1
ATOM 1287 N N . PRO A 1 173 ? 12.107 -8.978 11.601 1.00 88.12 173 PRO A N 1
ATOM 1288 C CA . PRO A 1 173 ? 13.204 -9.349 12.489 1.00 88.12 173 PRO A CA 1
ATOM 1289 C C . PRO A 1 173 ? 14.151 -8.171 12.755 1.00 88.12 173 PRO A C 1
ATOM 1291 O O . PRO A 1 173 ? 14.553 -7.470 11.831 1.00 88.12 173 PRO A O 1
ATOM 1294 N N . GLY A 1 174 ? 14.523 -7.973 14.021 1.00 88.19 174 GLY A N 1
ATOM 1295 C CA . GLY A 1 174 ? 15.439 -6.905 14.441 1.00 88.19 174 GLY A CA 1
ATOM 1296 C C . GLY A 1 174 ? 14.776 -5.574 14.817 1.00 88.19 174 GLY A C 1
ATOM 1297 O O . GLY A 1 174 ? 15.478 -4.682 15.284 1.00 88.19 174 GLY A O 1
ATOM 1298 N N . MET A 1 175 ? 13.454 -5.441 14.674 1.00 92.31 175 MET A N 1
ATOM 1299 C CA . MET A 1 175 ? 12.702 -4.262 15.124 1.00 92.31 175 MET A CA 1
ATOM 1300 C C . MET A 1 175 ? 12.023 -4.534 16.470 1.00 92.31 175 MET A C 1
ATOM 1302 O O . MET A 1 175 ? 11.328 -5.541 16.613 1.00 92.31 175 MET A O 1
ATOM 1306 N N . ASN A 1 176 ? 12.177 -3.635 17.449 1.00 91.19 176 ASN A N 1
ATOM 1307 C CA . ASN A 1 176 ? 11.553 -3.805 18.770 1.00 91.19 176 ASN A CA 1
ATOM 1308 C C . ASN A 1 176 ? 10.194 -3.107 18.870 1.00 91.19 176 ASN A C 1
ATOM 1310 O O . ASN A 1 176 ? 9.370 -3.467 19.710 1.00 91.19 176 ASN A O 1
ATOM 1314 N N . SER A 1 177 ? 9.955 -2.105 18.025 1.00 93.31 177 SER A N 1
ATOM 1315 C CA . SER A 1 177 ? 8.712 -1.344 17.998 1.00 93.31 177 SER A CA 1
ATOM 1316 C C . SER A 1 177 ? 8.357 -0.901 16.577 1.00 93.31 177 SER A C 1
ATOM 1318 O O . SER A 1 177 ? 9.195 -0.907 15.673 1.00 93.31 177 SER A O 1
ATOM 1320 N N . PHE A 1 178 ? 7.107 -0.482 16.368 1.00 94.38 178 PHE A N 1
ATOM 1321 C CA . PHE A 1 178 ? 6.726 0.157 15.107 1.00 94.38 178 PHE A CA 1
ATOM 1322 C C . PHE A 1 178 ? 7.446 1.502 14.914 1.00 94.38 178 PHE A C 1
ATOM 1324 O O . PHE A 1 178 ? 7.795 1.859 13.793 1.00 94.38 178 PHE A O 1
ATOM 1331 N N . ALA A 1 179 ? 7.741 2.222 16.002 1.00 95.19 179 ALA A N 1
ATOM 1332 C CA . ALA A 1 179 ? 8.536 3.445 15.946 1.00 95.19 179 ALA A CA 1
ATOM 1333 C C . ALA A 1 179 ? 9.975 3.173 15.472 1.00 95.19 179 ALA A C 1
ATOM 1335 O O . ALA A 1 179 ? 10.498 3.954 14.680 1.00 95.19 179 ALA A O 1
ATOM 1336 N N . ASP A 1 180 ? 10.581 2.046 15.868 1.00 95.12 180 ASP A N 1
ATOM 1337 C CA . ASP A 1 180 ? 11.903 1.620 15.382 1.00 95.12 180 ASP A CA 1
ATOM 1338 C C . ASP A 1 180 ? 11.865 1.388 13.866 1.00 95.12 180 ASP A C 1
ATOM 1340 O O . ASP A 1 180 ? 12.744 1.853 13.139 1.00 95.12 180 ASP A O 1
ATOM 1344 N N . LEU A 1 181 ? 10.810 0.720 13.384 1.00 95.38 181 LEU A N 1
ATOM 1345 C CA . LEU A 1 181 ? 10.595 0.470 11.959 1.00 95.38 181 LEU A CA 1
ATOM 1346 C C . LEU A 1 181 ? 10.444 1.779 11.172 1.00 95.38 181 LEU A C 1
ATOM 1348 O O . LEU A 1 181 ? 11.077 1.952 10.132 1.00 95.38 181 LEU A O 1
ATOM 1352 N N . ILE A 1 182 ? 9.648 2.728 11.672 1.00 96.75 182 ILE A N 1
ATOM 1353 C CA . ILE A 1 182 ? 9.510 4.046 11.041 1.00 96.75 182 ILE A CA 1
ATOM 1354 C C . ILE A 1 182 ? 10.835 4.812 11.086 1.00 96.75 182 ILE A C 1
ATOM 1356 O O . ILE A 1 182 ? 11.217 5.417 10.088 1.00 96.75 182 ILE A O 1
ATOM 1360 N N . GLY A 1 183 ? 11.567 4.762 12.200 1.00 96.44 183 GLY A N 1
ATOM 1361 C CA . GLY A 1 183 ? 12.885 5.383 12.336 1.00 96.44 183 GLY A CA 1
ATOM 1362 C C . GLY A 1 183 ? 13.902 4.841 11.329 1.00 96.44 183 GLY A C 1
ATOM 1363 O O . GLY A 1 183 ? 14.664 5.618 10.750 1.00 96.44 183 GLY A O 1
ATOM 1364 N N . HIS A 1 184 ? 13.872 3.532 11.065 1.00 95.69 184 HIS A N 1
ATOM 1365 C CA . HIS A 1 184 ? 14.683 2.899 10.028 1.00 95.69 184 HIS A CA 1
ATOM 1366 C C . HIS A 1 184 ? 14.397 3.495 8.644 1.00 95.69 184 HIS A C 1
ATOM 1368 O O . HIS A 1 184 ? 15.316 4.029 8.021 1.00 95.69 184 HIS A O 1
ATOM 1374 N N . PHE A 1 185 ? 13.132 3.504 8.211 1.00 96.88 185 PHE A N 1
ATOM 1375 C CA . PHE A 1 185 ? 12.755 4.071 6.910 1.00 96.88 185 PHE A CA 1
ATOM 1376 C C . PHE A 1 185 ? 13.003 5.576 6.822 1.00 96.88 185 PHE A C 1
ATOM 1378 O O . PHE A 1 185 ? 13.441 6.069 5.790 1.00 96.88 185 PHE A O 1
ATOM 1385 N N . ARG A 1 186 ? 12.795 6.328 7.910 1.00 97.88 186 ARG A N 1
ATOM 1386 C CA . ARG A 1 186 ? 13.119 7.762 7.940 1.00 97.88 186 ARG A CA 1
ATOM 1387 C C . ARG A 1 186 ? 14.597 8.005 7.655 1.00 97.88 186 ARG A C 1
ATOM 1389 O O . ARG A 1 186 ? 14.925 8.917 6.903 1.00 97.88 186 ARG A O 1
ATOM 1396 N N . LYS A 1 187 ? 15.484 7.197 8.241 1.00 97.19 187 LYS A N 1
ATOM 1397 C CA . LYS A 1 187 ? 16.926 7.280 7.986 1.00 97.19 187 LYS A CA 1
ATOM 1398 C C . LYS A 1 187 ? 17.260 6.885 6.549 1.00 97.19 187 LYS A C 1
ATOM 1400 O O . LYS A 1 187 ? 18.043 7.580 5.911 1.00 97.19 187 LYS A O 1
ATOM 1405 N N . GLU A 1 188 ? 16.680 5.791 6.064 1.00 96.44 188 GLU A N 1
ATOM 1406 C CA . GLU A 1 188 ? 16.872 5.300 4.695 1.00 96.44 188 GLU A CA 1
ATOM 1407 C C . GLU A 1 188 ? 16.458 6.345 3.652 1.00 96.44 188 GLU A C 1
ATOM 1409 O O . GLU A 1 188 ? 17.216 6.626 2.730 1.00 96.44 188 GLU A O 1
ATOM 1414 N N . TYR A 1 189 ? 15.306 6.989 3.844 1.00 97.38 189 TYR A N 1
ATOM 1415 C CA . TYR A 1 189 ? 14.751 7.958 2.895 1.00 97.38 189 TYR A CA 1
ATOM 1416 C C . TYR A 1 189 ? 15.343 9.368 3.042 1.00 97.38 189 TYR A C 1
ATOM 1418 O O . TYR A 1 189 ? 14.970 10.267 2.290 1.00 97.38 189 TYR A O 1
ATOM 1426 N N . GLY A 1 190 ? 16.254 9.590 3.997 1.00 97.25 190 GLY A N 1
ATOM 1427 C CA . GLY A 1 190 ? 16.895 10.891 4.210 1.00 97.25 190 GLY A CA 1
ATOM 1428 C C . GLY A 1 190 ? 15.990 11.935 4.872 1.00 97.25 190 GLY A C 1
ATOM 1429 O O . GLY A 1 190 ? 16.134 13.130 4.617 1.00 97.25 190 GLY A O 1
ATOM 1430 N N . CYS A 1 191 ? 15.054 11.508 5.721 1.00 97.19 191 CYS A N 1
ATOM 1431 C CA . CYS A 1 191 ? 14.191 12.425 6.454 1.00 97.19 191 CYS A CA 1
ATOM 1432 C C . CYS A 1 191 ? 14.980 13.284 7.448 1.00 97.19 191 CYS A C 1
ATOM 1434 O O . CYS A 1 191 ? 15.907 12.784 8.094 1.00 97.19 191 CYS A O 1
ATOM 1436 N N . PRO A 1 192 ? 14.582 14.555 7.642 1.00 90.12 192 PRO A N 1
ATOM 1437 C CA . PRO A 1 192 ? 15.157 15.374 8.696 1.00 90.12 192 PRO A CA 1
ATOM 1438 C C . PRO A 1 192 ? 14.884 14.752 10.080 1.00 90.12 192 PRO A C 1
ATOM 1440 O O . PRO A 1 192 ? 13.873 14.047 10.246 1.00 90.12 192 PRO A O 1
ATOM 1443 N N . PRO A 1 193 ? 15.788 14.986 11.050 1.00 79.75 193 PRO A N 1
ATOM 1444 C CA . PRO A 1 193 ? 15.620 14.526 12.425 1.00 79.75 193 PRO A CA 1
ATOM 1445 C C . PRO A 1 193 ? 14.354 15.094 13.074 1.00 79.75 193 PRO A C 1
ATOM 1447 O O . PRO A 1 193 ? 13.964 16.237 12.739 1.00 79.75 193 PRO A O 1
#